Protein AF-A0A959IK98-F1 (afdb_monomer_lite)

Structure (mmCIF, N/CA/C/O backbone):
data_AF-A0A959IK98-F1
#
_entry.id   AF-A0A959IK98-F1
#
loop_
_atom_site.group_PDB
_atom_site.id
_atom_site.type_symbol
_atom_site.label_atom_id
_atom_site.label_alt_id
_atom_site.label_comp_id
_atom_site.label_asym_id
_atom_site.label_entity_id
_atom_site.label_seq_id
_atom_site.pdbx_PDB_ins_code
_atom_site.Cartn_x
_atom_site.Cartn_y
_atom_site.Cartn_z
_atom_site.occupancy
_atom_site.B_iso_or_equiv
_atom_site.auth_seq_id
_atom_site.auth_comp_id
_atom_site.auth_asym_id
_atom_site.auth_atom_id
_atom_site.pdbx_PDB_model_num
ATOM 1 N N . MET A 1 1 ? -18.072 -16.010 22.136 1.00 41.94 1 MET A N 1
ATOM 2 C CA . MET A 1 1 ? -17.711 -14.977 21.150 1.00 41.94 1 MET A CA 1
ATOM 3 C C . MET A 1 1 ? -16.817 -15.672 20.151 1.00 41.94 1 MET A C 1
ATOM 5 O O . MET A 1 1 ? -15.820 -16.240 20.583 1.00 41.94 1 MET A O 1
ATOM 9 N N . GLU A 1 2 ? -17.229 -15.774 18.890 1.00 47.19 2 GLU A N 1
ATOM 10 C CA . GLU A 1 2 ? -16.298 -16.189 17.835 1.00 47.19 2 GLU A CA 1
ATOM 11 C C . GLU A 1 2 ? -15.185 -15.139 17.784 1.00 47.19 2 GLU A C 1
ATOM 13 O O . GLU A 1 2 ? -15.474 -13.944 17.795 1.00 47.19 2 GLU A O 1
ATOM 18 N N . GLN A 1 3 ? -13.924 -15.569 17.823 1.00 53.06 3 GLN A N 1
ATOM 19 C CA . GLN A 1 3 ? -12.813 -14.666 17.538 1.00 53.06 3 GLN A CA 1
ATOM 20 C C . GLN A 1 3 ? -12.984 -14.198 16.097 1.00 53.06 3 GLN A C 1
ATOM 22 O O . GLN A 1 3 ? -12.894 -15.004 15.174 1.00 53.06 3 GLN A O 1
ATOM 27 N N . GLN A 1 4 ? -13.273 -12.914 15.906 1.00 64.12 4 GLN A N 1
ATOM 28 C CA . GLN A 1 4 ? -13.261 -12.334 14.574 1.00 64.12 4 GLN A CA 1
ATOM 29 C C . GLN A 1 4 ? -11.833 -12.374 14.041 1.00 64.12 4 GLN A C 1
ATOM 31 O O . GLN A 1 4 ? -10.895 -11.880 14.669 1.00 64.12 4 GLN A O 1
ATOM 36 N N . HIS A 1 5 ? -11.674 -13.007 12.887 1.00 86.50 5 HIS A N 1
ATOM 37 C CA . HIS A 1 5 ? -10.408 -13.068 12.184 1.00 86.50 5 HIS A CA 1
ATOM 38 C C . HIS A 1 5 ? -10.217 -11.735 11.461 1.00 86.50 5 HIS A C 1
ATOM 40 O O . HIS A 1 5 ? -10.819 -11.506 10.421 1.00 86.50 5 HIS A O 1
ATOM 46 N N . ILE A 1 6 ? -9.419 -10.843 12.044 1.00 94.75 6 ILE A N 1
ATOM 47 C CA . ILE A 1 6 ? -9.087 -9.543 11.453 1.00 94.75 6 ILE A CA 1
ATOM 48 C C . ILE A 1 6 ? -7.708 -9.664 10.816 1.00 94.75 6 ILE A C 1
ATOM 50 O O . ILE A 1 6 ? -6.770 -10.119 11.473 1.00 94.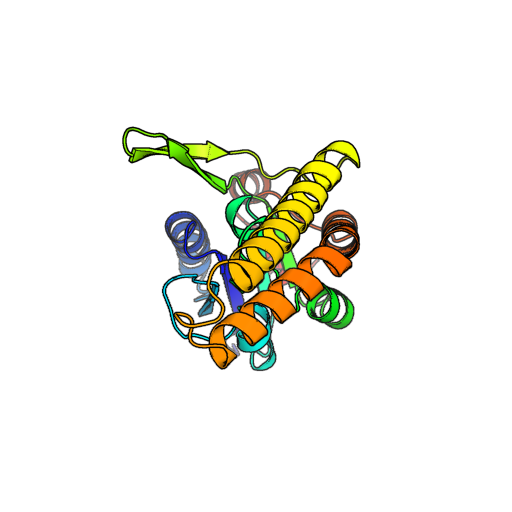75 6 ILE A O 1
ATOM 54 N N . ALA A 1 7 ? -7.561 -9.255 9.561 1.00 97.00 7 ALA A N 1
ATOM 55 C CA . ALA A 1 7 ? -6.257 -9.089 8.931 1.00 97.00 7 ALA A CA 1
ATOM 56 C C . ALA A 1 7 ? -5.797 -7.634 9.030 1.00 97.00 7 ALA A C 1
ATOM 58 O O . ALA A 1 7 ? -6.559 -6.720 8.726 1.00 97.00 7 ALA A O 1
ATOM 59 N N . LEU A 1 8 ? -4.530 -7.424 9.379 1.00 97.94 8 LEU A N 1
ATOM 60 C CA . LEU A 1 8 ? -3.834 -6.152 9.217 1.00 97.94 8 LEU A CA 1
ATOM 61 C C . LEU A 1 8 ? -2.801 -6.302 8.099 1.00 97.94 8 LEU A C 1
ATOM 63 O O . LEU A 1 8 ? -1.792 -6.991 8.254 1.00 97.94 8 LEU A O 1
ATOM 67 N N . ALA A 1 9 ? -3.090 -5.682 6.958 1.00 98.06 9 ALA A N 1
ATOM 68 C CA . ALA A 1 9 ? -2.342 -5.802 5.716 1.00 98.06 9 ALA A CA 1
ATOM 69 C C . ALA A 1 9 ? -1.544 -4.525 5.423 1.00 98.06 9 ALA A C 1
ATOM 71 O O . ALA A 1 9 ? -2.124 -3.443 5.380 1.00 98.06 9 ALA A O 1
ATOM 72 N N . TYR A 1 10 ? -0.228 -4.623 5.211 1.00 98.25 10 TYR A N 1
ATOM 73 C CA . TYR A 1 10 ? 0.641 -3.441 5.100 1.00 98.25 10 TYR A CA 1
ATOM 74 C C . TYR A 1 10 ? 1.923 -3.680 4.279 1.00 98.25 10 TYR A C 1
ATOM 76 O O . TYR A 1 10 ? 2.240 -4.792 3.853 1.00 98.25 10 TYR A O 1
ATOM 84 N N . CYS A 1 11 ? 2.691 -2.614 4.032 1.00 97.31 11 CYS A N 1
ATOM 85 C CA . CYS A 1 11 ? 4.058 -2.720 3.517 1.00 97.31 11 CYS A CA 1
ATOM 86 C C . CYS A 1 11 ? 5.037 -2.931 4.674 1.00 97.31 11 CYS A C 1
ATOM 88 O O . CYS A 1 11 ? 4.986 -2.163 5.629 1.00 97.31 11 CYS A O 1
ATOM 90 N N . ILE A 1 12 ? 5.964 -3.894 4.583 1.00 96.12 12 ILE A N 1
ATOM 91 C CA . ILE A 1 12 ? 6.893 -4.211 5.689 1.00 96.12 12 ILE A CA 1
ATOM 92 C C . ILE A 1 12 ? 7.708 -3.002 6.180 1.00 96.12 12 ILE A C 1
ATOM 94 O O . ILE A 1 12 ? 8.068 -2.939 7.353 1.00 96.12 12 ILE A O 1
ATOM 98 N N . ASP A 1 13 ? 7.951 -2.020 5.308 1.00 95.31 13 ASP A N 1
ATOM 99 C CA . ASP A 1 13 ? 8.644 -0.779 5.663 1.00 95.31 13 ASP A CA 1
ATOM 100 C C . ASP A 1 13 ? 7.893 0.019 6.748 1.00 95.31 13 ASP A C 1
ATOM 102 O O . ASP A 1 13 ? 8.509 0.763 7.500 1.00 95.31 13 ASP A O 1
ATOM 106 N N . ASN A 1 14 ? 6.576 -0.163 6.884 1.00 96.69 14 ASN A N 1
ATOM 107 C CA . ASN A 1 14 ? 5.734 0.508 7.878 1.00 96.69 14 ASN A 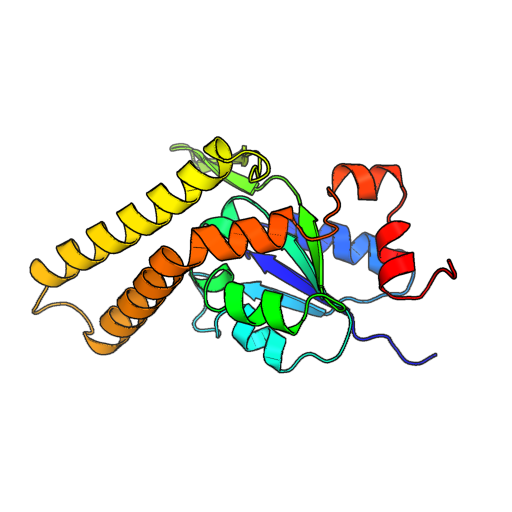CA 1
ATOM 108 C C . ASN A 1 14 ? 5.333 -0.416 9.041 1.00 96.69 14 ASN A C 1
ATOM 110 O O . ASN A 1 14 ? 4.277 -0.224 9.640 1.00 96.69 14 ASN A O 1
ATOM 114 N N . ILE A 1 15 ? 6.149 -1.424 9.376 1.00 96.56 15 ILE A N 1
ATOM 115 C CA . ILE A 1 15 ? 5.831 -2.378 10.452 1.00 96.56 15 ILE A CA 1
ATOM 116 C C . ILE A 1 15 ? 5.574 -1.712 11.805 1.00 96.56 15 ILE A C 1
ATOM 118 O O . ILE A 1 15 ? 4.638 -2.104 12.486 1.00 96.56 15 ILE A O 1
ATOM 122 N N . GLN A 1 16 ? 6.332 -0.672 12.156 1.00 96.12 16 GLN A N 1
ATOM 123 C CA . GLN A 1 16 ? 6.157 0.044 13.425 1.00 96.12 16 GLN A CA 1
ATOM 124 C C . GLN A 1 16 ? 4.748 0.638 13.544 1.00 96.12 16 GLN A C 1
ATOM 126 O O . GLN A 1 16 ? 4.126 0.561 14.596 1.00 96.12 16 GLN A O 1
ATOM 131 N N . LEU A 1 17 ? 4.223 1.164 12.436 1.00 96.31 17 LEU A N 1
ATOM 132 C CA . LEU A 1 17 ? 2.876 1.716 12.375 1.00 96.31 17 LEU A CA 1
ATOM 133 C C . LEU A 1 17 ? 1.806 0.625 12.488 1.00 96.31 17 LEU A C 1
ATOM 135 O O . LEU A 1 17 ? 0.816 0.774 13.197 1.00 96.31 17 LEU A O 1
ATOM 139 N N . ALA A 1 18 ? 2.025 -0.505 11.813 1.00 97.81 18 ALA A N 1
ATOM 140 C CA . ALA A 1 18 ? 1.139 -1.657 11.922 1.00 97.81 18 ALA A CA 1
ATOM 141 C C . ALA A 1 18 ? 1.124 -2.234 13.350 1.00 97.81 18 ALA A C 1
ATOM 143 O O . ALA A 1 18 ? 0.066 -2.600 13.851 1.00 97.81 18 ALA A O 1
ATOM 144 N N . GLU A 1 19 ? 2.272 -2.289 14.026 1.00 97.56 19 GLU A N 1
ATOM 145 C CA . GLU A 1 19 ? 2.376 -2.729 15.423 1.00 97.56 19 GLU A CA 1
ATOM 146 C C . GLU A 1 19 ? 1.641 -1.786 16.381 1.00 97.56 19 GLU A C 1
ATOM 148 O O . GLU A 1 19 ? 0.972 -2.266 17.293 1.00 97.56 19 GLU A O 1
ATOM 153 N N . GLN A 1 20 ? 1.693 -0.470 16.148 1.00 96.25 20 GLN A N 1
ATOM 154 C CA . GLN A 1 20 ? 0.918 0.507 16.920 1.00 96.25 20 GLN A CA 1
ATOM 155 C C . GLN A 1 20 ? -0.589 0.260 16.786 1.00 96.25 20 GLN A C 1
ATOM 157 O O . GLN A 1 20 ? -1.272 0.082 17.793 1.00 96.25 20 GLN A O 1
ATOM 162 N N . ILE A 1 21 ? -1.095 0.143 15.554 1.00 96.69 21 ILE A N 1
ATOM 163 C CA . ILE A 1 21 ? -2.510 -0.174 15.297 1.00 96.69 21 ILE A CA 1
ATOM 164 C C . ILE A 1 21 ? -2.892 -1.508 15.956 1.00 96.69 21 ILE A C 1
ATOM 166 O O . ILE A 1 21 ? -3.926 -1.617 16.614 1.00 96.69 21 ILE A O 1
ATOM 170 N N . ALA A 1 22 ? -2.055 -2.538 15.811 1.00 96.31 22 ALA A N 1
ATOM 171 C CA . ALA A 1 22 ? -2.309 -3.848 16.399 1.00 96.31 22 ALA A CA 1
ATOM 172 C C . ALA A 1 22 ? -2.337 -3.812 17.934 1.00 96.31 22 ALA A C 1
ATOM 174 O O . ALA A 1 22 ? -3.142 -4.521 18.544 1.00 96.31 22 ALA A O 1
ATOM 175 N N . GLN A 1 23 ? -1.491 -2.993 18.562 1.00 95.31 23 GLN A N 1
ATOM 176 C CA . GLN A 1 23 ? -1.464 -2.809 20.009 1.00 95.31 23 GLN A CA 1
ATOM 177 C C . GLN A 1 23 ? -2.751 -2.146 20.517 1.00 95.31 23 GLN A C 1
ATOM 179 O O . GLN A 1 23 ? -3.322 -2.623 21.501 1.00 95.31 23 GLN A O 1
ATOM 184 N N . GLU A 1 24 ? -3.237 -1.111 19.829 1.00 93.75 24 GLU A N 1
ATOM 185 C CA . GLU A 1 24 ? -4.506 -0.448 20.158 1.00 93.75 24 GLU A CA 1
ATOM 186 C C . GLU A 1 24 ? -5.682 -1.429 20.063 1.00 93.75 24 GLU A C 1
ATOM 188 O O . GLU A 1 24 ? -6.445 -1.588 21.018 1.00 93.75 24 GLU A O 1
ATOM 193 N N . LEU A 1 25 ? -5.765 -2.199 18.975 1.00 92.56 25 LEU A N 1
ATOM 194 C CA . LEU A 1 25 ? -6.796 -3.229 18.802 1.00 92.56 25 LEU A CA 1
ATOM 195 C C . LEU A 1 25 ? -6.695 -4.346 19.852 1.00 92.56 25 LEU A C 1
ATOM 197 O O . LEU A 1 25 ? -7.712 -4.799 20.385 1.00 92.56 25 LEU A O 1
ATOM 201 N N . SER A 1 26 ? -5.473 -4.747 20.211 1.00 91.88 26 SER A N 1
ATOM 202 C CA . SER A 1 26 ? -5.229 -5.768 21.238 1.00 91.88 26 SER A CA 1
ATOM 203 C C . SER A 1 26 ? -5.690 -5.316 22.618 1.00 91.88 26 SER A C 1
ATOM 205 O O . SER A 1 26 ? -6.190 -6.136 23.389 1.00 91.88 26 SER A O 1
ATOM 207 N N . SER A 1 27 ? -5.581 -4.020 22.925 1.00 89.44 27 SER A N 1
ATOM 208 C CA . SER A 1 27 ? -6.079 -3.450 24.182 1.00 89.44 27 SER A CA 1
ATOM 209 C C . SER A 1 27 ? -7.606 -3.561 24.319 1.00 89.44 27 SER A C 1
ATOM 211 O O . SER A 1 27 ? -8.113 -3.729 25.428 1.00 89.44 27 SER A O 1
ATOM 213 N N . ALA A 1 28 ? -8.320 -3.568 23.189 1.00 87.56 28 ALA A N 1
ATOM 214 C CA . ALA A 1 28 ? -9.763 -3.780 23.101 1.00 87.56 28 ALA A CA 1
ATOM 215 C C . ALA A 1 28 ? -10.164 -5.266 22.987 1.00 87.56 28 ALA A C 1
ATOM 217 O O . ALA A 1 28 ? -11.348 -5.585 22.952 1.00 87.56 28 ALA A O 1
ATOM 218 N N . GLY A 1 29 ? -9.198 -6.193 22.978 1.00 90.19 29 GLY A N 1
ATOM 219 C CA . GLY A 1 29 ? -9.450 -7.636 22.912 1.00 90.19 29 GLY A CA 1
ATOM 220 C C . GLY A 1 29 ? -9.393 -8.247 21.508 1.00 90.19 29 GLY A C 1
ATOM 221 O O . GLY A 1 29 ? -9.712 -9.429 21.359 1.00 90.19 29 GLY A O 1
ATOM 222 N N . HIS A 1 30 ? -8.944 -7.496 20.498 1.00 90.88 30 HIS A N 1
ATOM 223 C CA . HIS A 1 30 ? -8.766 -7.981 19.128 1.00 90.88 30 HIS A CA 1
ATOM 224 C C . HIS A 1 30 ? -7.293 -8.206 18.799 1.00 90.88 30 HIS A C 1
ATOM 226 O O . HIS A 1 30 ? -6.491 -7.285 18.863 1.00 90.88 30 HIS A O 1
ATOM 232 N N . ALA A 1 31 ? -6.932 -9.413 18.370 1.00 91.44 31 ALA A N 1
ATOM 233 C CA . ALA A 1 31 ? -5.572 -9.727 17.938 1.00 91.44 31 ALA A CA 1
ATOM 234 C C . ALA A 1 31 ? -5.529 -9.857 16.404 1.00 91.44 31 ALA A C 1
ATOM 236 O O . ALA A 1 31 ? -5.789 -10.951 15.892 1.00 91.44 31 ALA A O 1
ATOM 237 N N . PRO A 1 32 ? -5.257 -8.771 15.653 1.00 94.75 32 PRO A N 1
ATOM 238 C CA . PRO A 1 32 ? -5.205 -8.842 14.200 1.00 94.75 32 PRO A CA 1
ATOM 239 C C . PRO A 1 32 ? -4.043 -9.725 13.731 1.00 94.75 32 PRO A C 1
ATOM 241 O O . PRO A 1 32 ? -2.934 -9.683 14.264 1.00 94.75 32 PRO A O 1
ATOM 244 N N . GLN A 1 33 ? -4.286 -10.521 12.695 1.00 95.62 33 GLN A N 1
ATOM 245 C CA . GLN A 1 33 ? -3.254 -11.289 12.016 1.00 95.62 33 GLN A CA 1
ATOM 246 C C . GLN A 1 33 ? -2.523 -10.396 11.010 1.00 95.62 33 GLN A C 1
ATOM 248 O O . GLN A 1 33 ? -3.146 -9.772 10.153 1.00 95.62 33 GLN A O 1
ATOM 253 N N . HIS A 1 34 ? -1.194 -10.370 11.079 1.00 95.81 34 HIS A N 1
ATOM 254 C CA . HIS A 1 34 ? -0.371 -9.551 10.194 1.00 95.81 34 HIS A CA 1
ATOM 255 C C . HIS A 1 34 ? -0.157 -10.220 8.832 1.00 95.81 34 HIS A C 1
ATOM 257 O O . HIS A 1 34 ? 0.212 -11.393 8.756 1.00 95.81 34 HIS A O 1
ATOM 263 N N . TYR A 1 35 ? -0.323 -9.434 7.771 1.00 96.31 35 TYR A N 1
ATOM 264 C CA . TYR A 1 35 ? 0.017 -9.776 6.393 1.00 96.31 35 TYR A CA 1
ATOM 265 C C . TYR A 1 35 ? 0.835 -8.630 5.802 1.00 96.31 35 TYR A C 1
ATOM 267 O O . TYR A 1 35 ? 0.448 -7.467 5.917 1.00 96.31 35 TYR A O 1
ATOM 275 N N . TYR A 1 36 ? 1.965 -8.916 5.157 1.00 96.12 36 TYR A N 1
ATOM 276 C CA . TYR A 1 36 ? 2.797 -7.845 4.610 1.00 96.12 36 TYR A CA 1
ATOM 277 C C . TYR A 1 36 ? 3.465 -8.199 3.288 1.00 96.12 36 TYR A C 1
ATOM 279 O O . TYR A 1 36 ? 3.887 -9.330 3.047 1.00 96.12 36 TYR A O 1
ATOM 287 N N . GLY A 1 37 ? 3.601 -7.188 2.430 1.00 94.31 37 GLY A N 1
ATOM 288 C CA . GLY A 1 37 ? 4.459 -7.259 1.253 1.00 94.31 37 GLY A CA 1
ATOM 289 C C . GLY A 1 37 ? 5.896 -6.889 1.620 1.00 94.31 37 GLY A C 1
ATOM 290 O O . GLY A 1 37 ? 6.138 -5.812 2.169 1.00 94.31 37 GLY A O 1
ATOM 291 N N . SER A 1 38 ? 6.862 -7.754 1.299 1.00 89.94 38 SER A N 1
ATOM 292 C CA . SER A 1 38 ? 8.289 -7.518 1.558 1.00 89.94 38 SER A CA 1
ATOM 293 C C . SER A 1 38 ? 9.129 -7.770 0.317 1.00 89.94 38 SER A C 1
ATOM 295 O O . SER A 1 38 ? 9.144 -8.874 -0.214 1.00 89.94 38 SER A O 1
ATOM 297 N N . LYS A 1 39 ? 9.907 -6.769 -0.113 1.00 76.50 39 LYS A N 1
ATOM 298 C CA . LYS A 1 39 ? 10.878 -6.936 -1.213 1.00 76.50 39 LYS A CA 1
ATOM 299 C C . LYS A 1 39 ? 12.000 -7.927 -0.877 1.00 76.50 39 LYS A C 1
ATOM 301 O O . LYS A 1 39 ? 12.676 -8.395 -1.784 1.00 76.50 39 LYS A O 1
ATOM 306 N N . LYS A 1 40 ? 12.231 -8.191 0.414 1.00 71.56 40 LYS A N 1
ATOM 307 C CA . LYS A 1 40 ? 13.344 -9.010 0.919 1.00 71.56 40 LYS A CA 1
ATOM 308 C C . LYS A 1 40 ? 12.943 -10.455 1.215 1.00 71.56 40 LYS A C 1
ATOM 310 O O . LYS A 1 40 ? 13.824 -11.262 1.494 1.00 71.56 40 LYS A O 1
ATOM 315 N N . SER A 1 41 ? 11.648 -10.765 1.198 1.00 65.56 41 SER A N 1
ATOM 316 C CA . SER A 1 41 ? 11.152 -12.112 1.467 1.00 65.56 41 SER A CA 1
ATOM 317 C C . SER A 1 41 ? 10.760 -12.802 0.159 1.00 65.56 41 SER A C 1
ATOM 319 O O . SER A 1 41 ? 10.188 -12.138 -0.706 1.00 65.56 41 SER A O 1
ATOM 321 N N . PRO A 1 42 ? 11.014 -14.114 0.002 1.00 59.16 42 PRO A N 1
ATOM 322 C CA . PRO A 1 42 ? 10.465 -14.907 -1.099 1.00 59.16 42 PRO A CA 1
ATOM 323 C C . PRO A 1 42 ? 8.955 -15.170 -0.950 1.00 59.16 42 PRO A C 1
ATOM 325 O O . PRO A 1 42 ? 8.391 -15.948 -1.717 1.00 59.16 42 PRO A O 1
ATOM 328 N N . ASP A 1 43 ? 8.307 -14.572 0.053 1.00 72.56 43 ASP A N 1
ATOM 329 C CA . ASP A 1 43 ? 6.875 -14.709 0.275 1.00 72.56 43 ASP A CA 1
ATOM 330 C C . ASP A 1 43 ? 6.059 -14.215 -0.922 1.00 72.56 43 ASP A C 1
ATOM 332 O O . ASP A 1 43 ? 6.465 -13.355 -1.708 1.00 72.56 43 ASP A O 1
ATOM 336 N N . LYS A 1 44 ? 4.854 -14.771 -1.023 1.00 87.50 44 LYS A N 1
ATOM 337 C CA . LYS A 1 44 ? 3.859 -14.375 -2.016 1.00 87.50 44 LYS A CA 1
ATOM 338 C C . LYS A 1 44 ? 3.526 -12.882 -1.887 1.00 87.50 44 LYS A C 1
ATOM 340 O O . LYS A 1 44 ? 3.546 -12.359 -0.770 1.00 87.50 44 LYS A O 1
ATOM 345 N N . PRO A 1 45 ? 3.132 -12.202 -2.976 1.00 93.19 45 PRO A N 1
ATOM 346 C CA . PRO A 1 45 ? 2.601 -10.846 -2.898 1.00 93.19 45 PRO A CA 1
ATOM 347 C C . PRO A 1 45 ? 1.450 -10.730 -1.893 1.00 93.19 45 PRO A C 1
ATOM 349 O O . PRO A 1 45 ? 0.672 -11.669 -1.715 1.00 93.19 45 PRO A O 1
ATOM 352 N N . LEU A 1 46 ? 1.312 -9.561 -1.265 1.00 96.25 46 LEU A N 1
ATOM 353 C CA . LEU A 1 46 ? 0.382 -9.308 -0.161 1.00 96.25 46 LEU A CA 1
ATOM 354 C C . LEU A 1 46 ? -1.045 -9.777 -0.469 1.00 96.25 46 LEU A C 1
ATOM 356 O O . LEU A 1 46 ? -1.632 -10.544 0.290 1.00 96.25 46 LEU A O 1
ATOM 360 N N . PHE A 1 47 ? -1.591 -9.364 -1.612 1.00 95.69 47 PHE A N 1
ATOM 361 C CA . PHE A 1 47 ? -2.957 -9.721 -1.987 1.00 95.69 47 PHE A CA 1
ATOM 362 C C . PHE A 1 47 ? -3.128 -11.202 -2.333 1.00 95.69 47 PHE A C 1
ATOM 364 O O . PHE A 1 47 ? -4.238 -11.712 -2.239 1.00 95.69 47 PHE A O 1
ATOM 371 N N . GLU A 1 48 ? -2.061 -11.923 -2.685 1.00 94.19 48 GLU A N 1
ATOM 372 C CA . GLU A 1 48 ? -2.122 -13.381 -2.817 1.00 94.19 48 GLU A CA 1
ATOM 373 C C . GLU A 1 48 ? -2.196 -14.057 -1.441 1.00 94.19 48 GLU A C 1
ATOM 375 O O . GLU A 1 48 ? -2.952 -15.016 -1.280 1.00 94.19 48 GLU A O 1
ATOM 380 N N . GLN A 1 49 ? -1.479 -13.537 -0.438 1.00 94.00 49 GLN A N 1
ATOM 381 C CA . GLN A 1 49 ? -1.579 -14.027 0.942 1.00 94.00 49 GLN A CA 1
ATOM 382 C C . GLN A 1 49 ? -3.016 -13.863 1.477 1.00 94.00 49 GLN A C 1
ATOM 384 O O . GLN A 1 49 ? -3.591 -14.799 2.043 1.00 94.00 49 GLN A O 1
ATOM 389 N N . LEU A 1 50 ? -3.628 -12.702 1.214 1.00 94.88 50 LEU A N 1
ATOM 390 C CA . LEU A 1 50 ? -4.973 -12.353 1.681 1.00 94.88 50 LEU A CA 1
ATOM 391 C C . LEU A 1 50 ? -6.101 -13.183 1.050 1.00 94.88 50 LEU A C 1
ATOM 393 O O . LEU A 1 50 ? -7.161 -13.286 1.654 1.00 94.88 50 LEU A O 1
ATOM 397 N N . ARG A 1 51 ? -5.898 -13.838 -0.106 1.00 91.31 51 ARG A N 1
ATOM 398 C CA . ARG A 1 51 ? -6.936 -14.692 -0.735 1.00 91.31 51 ARG A CA 1
ATOM 399 C C . ARG A 1 51 ? -7.403 -15.846 0.154 1.00 91.31 51 ARG A C 1
ATOM 401 O O . ARG A 1 51 ? -8.479 -16.388 -0.067 1.00 91.31 51 ARG A O 1
ATOM 408 N N . SER A 1 52 ? -6.569 -16.259 1.106 1.00 87.56 52 SER A N 1
ATOM 409 C CA . SER A 1 52 ? -6.884 -17.331 2.055 1.00 87.56 52 SER A CA 1
ATOM 410 C C . SER A 1 52 ? -7.521 -16.837 3.355 1.00 87.56 52 SER A C 1
ATOM 412 O O . SER A 1 52 ? -7.977 -17.653 4.155 1.00 87.56 52 SER A O 1
ATOM 414 N N . HIS A 1 53 ? -7.552 -15.521 3.570 1.00 91.38 53 HIS A N 1
ATOM 415 C CA . HIS A 1 53 ? -8.118 -14.925 4.765 1.00 91.38 53 HIS A CA 1
ATOM 416 C C . HIS A 1 53 ? -9.640 -14.813 4.644 1.00 91.38 53 HIS A C 1
ATOM 418 O O . HIS A 1 53 ? -10.171 -14.358 3.633 1.00 91.38 53 HIS A O 1
ATOM 424 N N . SER A 1 54 ? -10.340 -15.210 5.702 1.00 87.56 54 SER A N 1
ATOM 425 C CA . SER A 1 54 ? -11.780 -15.023 5.851 1.00 87.56 54 SER A CA 1
ATOM 426 C C . SER A 1 54 ? -12.028 -14.048 6.995 1.00 87.56 54 SER A C 1
ATOM 428 O O . SER A 1 54 ? -11.762 -14.402 8.142 1.00 87.56 54 SER A O 1
ATOM 430 N N . GLY A 1 55 ? -12.536 -12.854 6.696 1.00 92.50 55 GLY A N 1
ATOM 431 C CA . GLY A 1 55 ? -12.840 -11.841 7.706 1.00 92.50 55 GLY A CA 1
ATOM 432 C C . GLY A 1 55 ? -12.568 -10.421 7.225 1.00 92.50 55 GLY A C 1
ATOM 433 O O . GLY A 1 55 ? -12.323 -10.196 6.038 1.00 92.50 55 GLY A O 1
ATOM 434 N N . GLN A 1 56 ? -12.660 -9.466 8.149 1.00 95.69 56 GLN A N 1
ATOM 435 C CA . GLN A 1 56 ? -12.399 -8.057 7.881 1.00 95.69 56 GLN A CA 1
ATOM 436 C C . GLN A 1 56 ? -10.905 -7.781 7.703 1.00 95.69 56 GLN A C 1
ATOM 438 O O . GLN A 1 56 ? -10.059 -8.280 8.444 1.00 95.69 56 GLN A O 1
ATOM 443 N N . ILE A 1 57 ? -10.588 -6.921 6.743 1.00 97.31 57 ILE A N 1
ATOM 444 C CA . ILE A 1 57 ? -9.226 -6.571 6.362 1.00 97.31 57 ILE A CA 1
ATOM 445 C C . ILE A 1 57 ? -9.025 -5.078 6.585 1.00 97.31 57 ILE A C 1
ATOM 447 O O . ILE A 1 57 ? -9.654 -4.240 5.941 1.00 97.31 57 ILE A O 1
ATOM 451 N N . LEU A 1 58 ? -8.098 -4.755 7.475 1.00 98.06 58 LEU A N 1
ATOM 452 C CA . LEU A 1 58 ? -7.549 -3.421 7.656 1.00 98.06 58 LEU A CA 1
ATOM 453 C C . LEU A 1 58 ? -6.364 -3.282 6.703 1.00 98.06 58 LEU A C 1
ATOM 455 O O . LEU A 1 58 ? -5.345 -3.955 6.870 1.00 98.06 58 LEU A O 1
ATOM 459 N N . LEU A 1 59 ? -6.503 -2.449 5.675 1.00 98.44 59 LEU A N 1
ATOM 460 C CA . LEU A 1 59 ? -5.476 -2.269 4.654 1.00 98.44 59 LEU A CA 1
ATOM 461 C C . LEU A 1 59 ? -4.746 -0.943 4.878 1.00 98.44 59 LEU A C 1
ATOM 463 O O . LEU A 1 59 ? -5.262 0.116 4.534 1.00 98.44 59 LEU A O 1
ATOM 467 N N . LEU A 1 60 ? -3.539 -1.000 5.437 1.00 98.62 60 LEU A N 1
ATOM 468 C CA . LEU A 1 60 ? -2.714 0.174 5.710 1.00 98.62 60 LEU A CA 1
ATOM 469 C C . LEU A 1 60 ? -2.041 0.671 4.421 1.00 98.62 60 LEU A C 1
ATOM 471 O O . LEU A 1 60 ? -1.102 0.059 3.902 1.00 98.62 60 LEU A O 1
ATOM 475 N N . ILE A 1 61 ? -2.528 1.802 3.915 1.00 98.50 61 ILE A N 1
ATOM 476 C CA . ILE A 1 61 ? -2.071 2.461 2.695 1.00 98.50 61 ILE A CA 1
ATOM 477 C C . ILE A 1 61 ? -1.092 3.583 3.046 1.00 98.50 61 ILE A C 1
ATOM 479 O O . ILE A 1 61 ? -1.463 4.609 3.613 1.00 98.50 61 ILE A O 1
ATOM 483 N N . THR A 1 62 ? 0.161 3.400 2.636 1.00 98.62 62 THR A N 1
ATOM 484 C CA . THR A 1 62 ? 1.255 4.371 2.777 1.00 98.62 62 THR A CA 1
ATOM 485 C C . THR A 1 62 ? 1.952 4.628 1.433 1.00 98.62 62 THR A C 1
ATOM 487 O O . THR A 1 62 ? 1.776 3.867 0.477 1.00 98.62 62 THR A O 1
ATOM 490 N N . ASP A 1 63 ? 2.817 5.646 1.339 1.00 98.12 63 ASP A N 1
ATOM 491 C CA . ASP A 1 63 ? 3.656 5.866 0.148 1.00 98.12 63 ASP A CA 1
ATOM 492 C C . ASP A 1 63 ? 4.518 4.629 -0.172 1.00 98.12 63 ASP A C 1
ATOM 494 O O . ASP A 1 63 ? 4.656 4.260 -1.340 1.00 98.12 63 ASP A O 1
ATOM 498 N N . ASN A 1 64 ? 5.041 3.934 0.849 1.00 97.69 64 ASN A N 1
ATOM 499 C CA . ASN A 1 64 ? 5.796 2.689 0.663 1.00 97.69 64 ASN A CA 1
ATOM 500 C C . ASN A 1 64 ? 4.921 1.587 0.066 1.00 97.69 64 ASN A C 1
ATOM 502 O O . ASN A 1 64 ? 5.374 0.878 -0.833 1.00 97.69 64 ASN A O 1
ATOM 506 N N . PHE A 1 65 ? 3.674 1.448 0.535 1.00 98.19 65 PHE A N 1
ATOM 507 C CA . PHE A 1 65 ? 2.714 0.498 -0.026 1.00 98.19 65 PHE A CA 1
ATOM 508 C C . PHE A 1 65 ? 2.520 0.758 -1.519 1.00 98.19 65 PHE A C 1
ATOM 510 O O . PHE A 1 65 ? 2.733 -0.137 -2.338 1.00 98.19 65 PHE A O 1
ATOM 517 N N . LEU A 1 66 ? 2.196 2.002 -1.883 1.00 98.06 66 LEU A N 1
ATOM 518 C CA . LEU A 1 66 ? 1.884 2.393 -3.261 1.00 98.06 66 LEU A CA 1
ATOM 519 C C . LEU A 1 66 ? 3.087 2.290 -4.217 1.00 98.06 66 LEU A C 1
ATOM 521 O O . LEU A 1 66 ? 2.914 2.301 -5.439 1.00 98.06 66 LEU A O 1
ATOM 525 N N . ARG A 1 67 ? 4.305 2.148 -3.678 1.00 97.31 67 ARG A N 1
ATOM 526 C CA . ARG A 1 67 ? 5.570 1.967 -4.416 1.00 97.31 67 ARG A CA 1
ATOM 527 C C . ARG A 1 67 ? 6.178 0.570 -4.278 1.00 97.31 67 ARG A C 1
ATOM 529 O O . ARG A 1 67 ? 7.262 0.305 -4.801 1.00 97.31 67 ARG A O 1
ATOM 536 N N . SER A 1 68 ? 5.511 -0.347 -3.586 1.00 96.38 68 SER A N 1
ATOM 537 C CA . SER A 1 68 ? 5.993 -1.713 -3.404 1.00 96.38 68 SER A CA 1
ATOM 538 C C . SER A 1 68 ? 5.308 -2.656 -4.380 1.00 96.38 68 SER A C 1
ATOM 540 O O . SER A 1 68 ? 4.085 -2.776 -4.392 1.00 96.38 68 SER A O 1
ATOM 542 N N . SER A 1 69 ? 6.092 -3.391 -5.173 1.00 95.62 69 SER A N 1
ATOM 543 C CA . SER A 1 69 ? 5.531 -4.362 -6.120 1.00 95.62 69 SER A CA 1
ATOM 544 C C . SER A 1 69 ? 4.848 -5.510 -5.389 1.00 95.62 69 SER A C 1
ATOM 546 O O . SER A 1 69 ? 3.857 -6.039 -5.874 1.00 95.62 69 SER A O 1
ATOM 548 N N . GLN A 1 70 ? 5.342 -5.843 -4.196 1.00 95.81 70 GLN A N 1
ATOM 549 C CA . GLN A 1 70 ? 4.778 -6.878 -3.337 1.00 95.81 70 GLN A CA 1
ATOM 550 C C . GLN A 1 70 ? 3.450 -6.461 -2.703 1.00 95.81 70 GLN A C 1
ATOM 552 O O . GLN A 1 70 ? 2.662 -7.324 -2.335 1.00 95.81 70 GLN A O 1
ATOM 557 N N . CYS A 1 71 ? 3.191 -5.158 -2.592 1.00 97.12 71 CYS A N 1
ATOM 558 C CA . CYS A 1 71 ? 1.939 -4.628 -2.058 1.00 97.12 71 CYS A CA 1
ATOM 559 C C . CYS A 1 71 ? 0.942 -4.314 -3.178 1.00 97.12 71 CYS A C 1
ATOM 561 O O . CYS A 1 71 ? -0.238 -4.568 -3.020 1.00 97.12 71 CYS A O 1
ATOM 563 N N . MET A 1 72 ? 1.402 -3.798 -4.321 1.00 97.56 72 MET A N 1
ATOM 564 C CA . MET A 1 72 ? 0.538 -3.375 -5.431 1.00 97.56 72 MET A CA 1
ATOM 565 C C . MET A 1 72 ? 0.077 -4.525 -6.336 1.00 97.56 72 MET A C 1
ATOM 567 O O . MET A 1 72 ? -0.967 -4.416 -6.982 1.00 97.56 72 MET A O 1
ATOM 571 N N . ALA A 1 73 ? 0.840 -5.620 -6.425 1.00 96.19 73 ALA A N 1
ATOM 572 C CA . ALA A 1 73 ? 0.507 -6.741 -7.301 1.00 96.19 73 ALA A CA 1
ATOM 573 C C . ALA A 1 73 ? -0.850 -7.364 -6.935 1.00 96.19 73 ALA A C 1
ATOM 575 O O . ALA A 1 73 ? -1.064 -7.790 -5.803 1.00 96.19 73 ALA A O 1
ATOM 576 N N . GLY A 1 74 ? -1.765 -7.425 -7.907 1.00 95.94 74 GLY A N 1
ATOM 577 C CA . GLY A 1 74 ? -3.108 -7.989 -7.728 1.00 95.94 74 GLY A CA 1
ATOM 578 C C . GLY A 1 74 ? -4.083 -7.110 -6.935 1.00 95.94 74 GLY A C 1
ATOM 579 O O . GLY A 1 74 ? -5.235 -7.501 -6.761 1.00 95.94 74 GLY A O 1
ATOM 580 N N . GLY A 1 75 ? -3.669 -5.918 -6.487 1.00 96.12 75 GLY A N 1
ATOM 581 C CA . GLY A 1 75 ? -4.498 -5.067 -5.630 1.00 96.12 75 GLY A CA 1
ATOM 582 C C . GLY A 1 75 ? -5.763 -4.549 -6.296 1.00 96.12 75 GLY A C 1
ATOM 583 O O . GLY A 1 75 ? -6.799 -4.446 -5.645 1.00 96.12 75 GLY A O 1
ATOM 584 N N . ARG A 1 76 ? -5.718 -4.268 -7.605 1.00 96.38 76 ARG A N 1
ATOM 585 C CA . ARG A 1 76 ? -6.896 -3.819 -8.361 1.00 96.38 76 ARG A CA 1
ATOM 586 C C . ARG A 1 76 ? -8.007 -4.869 -8.345 1.00 96.38 76 ARG A C 1
ATOM 588 O O . ARG A 1 76 ? -9.128 -4.533 -7.990 1.00 96.38 76 ARG A O 1
ATOM 595 N N . GLU A 1 77 ? -7.696 -6.103 -8.743 1.00 96.38 77 GLU A N 1
ATOM 596 C CA . GLU A 1 77 ? -8.653 -7.221 -8.752 1.00 96.38 77 GLU A CA 1
ATOM 597 C C . GLU A 1 77 ? -9.179 -7.478 -7.335 1.00 96.38 77 GLU A C 1
ATOM 599 O O . GLU A 1 77 ? -10.385 -7.469 -7.110 1.00 96.38 77 GLU A O 1
ATOM 604 N N . PHE A 1 78 ? -8.275 -7.572 -6.355 1.00 96.25 78 PHE A N 1
ATOM 605 C CA . PHE A 1 78 ? -8.652 -7.825 -4.969 1.00 96.25 78 PHE A CA 1
ATOM 606 C C . PHE A 1 78 ? -9.618 -6.768 -4.416 1.00 96.25 78 PHE A C 1
ATOM 608 O O . PHE A 1 78 ? -10.656 -7.117 -3.859 1.00 96.25 78 PHE A O 1
ATOM 615 N N . MET A 1 79 ? -9.314 -5.480 -4.604 1.00 95.12 79 MET A N 1
ATOM 616 C CA . MET A 1 79 ? -10.181 -4.391 -4.146 1.00 95.12 79 MET A CA 1
ATOM 617 C C . MET A 1 79 ? -11.506 -4.331 -4.897 1.00 95.12 79 MET A C 1
ATOM 619 O O . MET A 1 79 ? -12.478 -3.836 -4.343 1.00 95.12 79 MET A O 1
ATOM 623 N N . GLN A 1 80 ? -11.579 -4.781 -6.151 1.00 94.12 80 GLN A N 1
ATOM 624 C CA . GLN A 1 80 ? -12.856 -4.839 -6.866 1.00 94.12 80 GLN A CA 1
ATOM 625 C C . GLN A 1 80 ? -13.794 -5.876 -6.249 1.00 94.12 80 GLN A C 1
ATOM 627 O O . GLN A 1 80 ? -14.974 -5.572 -6.081 1.00 94.12 80 GLN A O 1
ATOM 632 N N . ASP A 1 81 ? -13.255 -7.032 -5.869 1.00 94.62 81 ASP A N 1
ATOM 633 C CA . ASP A 1 81 ? -14.040 -8.173 -5.399 1.00 94.62 81 ASP A CA 1
ATOM 634 C C . ASP A 1 81 ? -14.353 -8.124 -3.894 1.00 94.62 81 ASP A C 1
ATOM 636 O O . ASP A 1 81 ? -15.312 -8.748 -3.448 1.00 94.62 81 ASP A O 1
ATOM 640 N N . ASN A 1 82 ? -13.566 -7.382 -3.105 1.00 94.19 82 ASN A N 1
ATOM 641 C CA . ASN A 1 82 ? -13.595 -7.446 -1.637 1.00 94.19 82 ASN A CA 1
ATOM 642 C C . ASN A 1 82 ? -13.908 -6.100 -0.960 1.00 94.19 82 ASN A C 1
ATOM 644 O O . ASN A 1 82 ? -13.527 -5.893 0.190 1.00 94.19 82 ASN A O 1
ATOM 648 N N . ARG A 1 83 ? -14.590 -5.168 -1.644 1.00 90.44 83 ARG A N 1
ATOM 649 C CA . ARG A 1 83 ? -14.850 -3.813 -1.105 1.00 90.44 83 ARG A CA 1
ATOM 650 C C . ARG A 1 83 ? -15.527 -3.810 0.262 1.00 90.44 83 ARG A C 1
ATOM 652 O O . ARG A 1 83 ? -15.161 -3.002 1.101 1.00 90.44 83 ARG A O 1
ATOM 659 N N . ASP A 1 84 ? -16.474 -4.717 0.483 1.00 91.88 84 ASP A N 1
ATOM 660 C CA . ASP A 1 84 ? -17.287 -4.734 1.706 1.00 91.88 84 ASP A CA 1
ATOM 661 C C . ASP A 1 84 ? -16.527 -5.268 2.931 1.00 91.88 84 ASP A C 1
ATOM 663 O O . ASP A 1 84 ? -16.959 -5.068 4.063 1.00 91.88 84 ASP A O 1
ATOM 667 N N . ILE A 1 85 ? -15.399 -5.954 2.715 1.00 94.12 85 ILE A N 1
ATOM 668 C CA . ILE A 1 85 ? -14.578 -6.544 3.781 1.00 94.12 85 ILE A CA 1
ATOM 669 C C . ILE A 1 85 ? -13.207 -5.881 3.904 1.00 94.12 85 ILE A C 1
ATOM 671 O O . ILE A 1 85 ? -12.403 -6.320 4.722 1.00 94.12 85 ILE A O 1
ATOM 675 N N . VAL A 1 86 ? -12.924 -4.833 3.124 1.00 96.62 86 VAL A N 1
ATOM 676 C CA . VAL A 1 86 ? -11.664 -4.086 3.190 1.00 96.62 86 VAL A CA 1
ATOM 677 C C . VAL A 1 86 ? -11.932 -2.652 3.614 1.00 96.62 86 VAL A C 1
ATOM 679 O O . VAL A 1 86 ? -12.607 -1.909 2.909 1.00 96.62 86 VAL A O 1
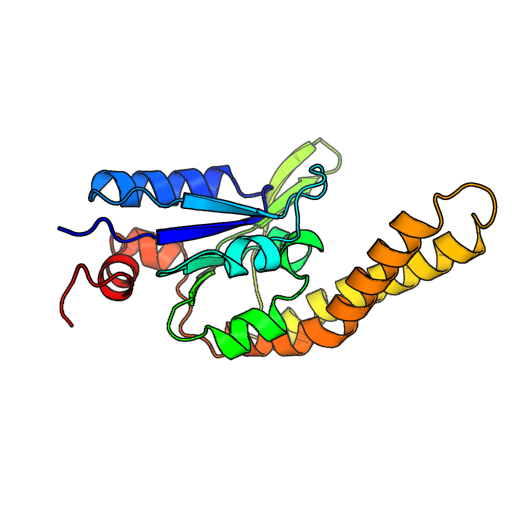ATOM 682 N N . MET A 1 87 ? -11.306 -2.237 4.710 1.00 97.25 87 MET A N 1
ATOM 683 C CA . MET A 1 87 ? -11.250 -0.842 5.127 1.00 97.25 87 MET A CA 1
ATOM 684 C C . MET A 1 87 ? -9.830 -0.307 4.913 1.00 97.25 87 MET A C 1
ATOM 686 O O . MET A 1 87 ? -8.896 -0.747 5.596 1.00 97.25 87 MET A O 1
ATOM 690 N N . PRO A 1 88 ? -9.633 0.629 3.971 1.00 98.06 88 PRO A N 1
ATOM 691 C CA . PRO A 1 88 ? -8.353 1.296 3.813 1.00 98.06 88 PRO A CA 1
ATOM 692 C C . PRO A 1 88 ? -8.100 2.277 4.963 1.00 98.06 88 PRO A C 1
ATOM 694 O O . PRO A 1 88 ? -8.945 3.117 5.272 1.00 98.06 88 PRO A O 1
ATOM 697 N N . ILE A 1 89 ? -6.910 2.194 5.552 1.00 98.44 89 ILE A N 1
ATOM 698 C CA . ILE A 1 89 ? -6.399 3.129 6.556 1.00 98.44 89 ILE A CA 1
ATOM 699 C C . ILE A 1 89 ? -5.217 3.860 5.927 1.00 98.44 89 ILE A C 1
ATOM 701 O O . ILE A 1 89 ? -4.213 3.235 5.590 1.00 98.44 89 ILE A O 1
ATOM 705 N N . VAL A 1 90 ? -5.329 5.167 5.726 1.00 98.31 90 VAL A N 1
ATOM 706 C CA . VAL A 1 90 ? -4.290 5.982 5.089 1.00 98.31 90 VAL A CA 1
ATOM 707 C C . VAL A 1 90 ? -3.380 6.575 6.151 1.00 98.31 90 VAL A C 1
ATOM 709 O O . VAL A 1 90 ? -3.845 7.201 7.099 1.00 98.31 90 VAL A O 1
ATOM 712 N N . ALA A 1 91 ? -2.075 6.421 5.974 1.00 98.38 91 ALA A N 1
ATOM 713 C CA . ALA A 1 91 ? -1.088 7.015 6.863 1.00 98.38 91 ALA A CA 1
ATOM 714 C C . ALA A 1 91 ? 0.155 7.463 6.100 1.00 98.38 91 ALA A C 1
ATOM 716 O O . ALA A 1 91 ? 0.337 7.126 4.927 1.00 98.38 91 ALA A O 1
ATOM 717 N N . GLU A 1 92 ? 1.028 8.216 6.759 1.00 98.12 92 GLU A N 1
ATOM 718 C CA . GLU A 1 92 ? 2.306 8.605 6.174 1.00 98.12 92 GLU A CA 1
ATOM 719 C C . GLU A 1 92 ? 3.182 7.376 5.893 1.00 98.12 92 GLU A C 1
ATOM 721 O O . GLU A 1 92 ? 3.251 6.413 6.660 1.00 98.12 92 GLU A O 1
ATOM 726 N N . GLY A 1 93 ? 3.853 7.404 4.744 1.00 97.19 93 GLY A N 1
ATOM 727 C CA . GLY A 1 93 ? 4.961 6.503 4.478 1.00 97.19 93 GLY A CA 1
ATOM 728 C C . GLY A 1 93 ? 6.237 6.985 5.156 1.00 97.19 93 GLY A C 1
ATOM 729 O O . GLY A 1 93 ? 6.274 8.013 5.825 1.00 97.19 93 GLY A O 1
ATOM 730 N N . ILE A 1 94 ? 7.318 6.261 4.915 1.00 96.56 94 ILE A N 1
ATOM 731 C CA . ILE A 1 94 ? 8.660 6.626 5.338 1.00 96.56 94 ILE A CA 1
ATOM 732 C C . ILE A 1 94 ? 9.613 6.589 4.150 1.00 96.56 94 ILE A C 1
ATOM 734 O O . ILE A 1 94 ? 9.516 5.735 3.263 1.00 96.56 94 ILE A O 1
ATOM 738 N N . ARG A 1 95 ? 10.580 7.499 4.145 1.00 94.19 95 ARG A N 1
ATOM 739 C CA . ARG A 1 95 ? 11.722 7.459 3.233 1.00 94.19 95 ARG A CA 1
ATOM 740 C C . ARG A 1 95 ? 13.010 7.616 3.999 1.00 94.19 95 ARG A C 1
ATOM 742 O O . ARG A 1 95 ? 13.024 8.072 5.134 1.00 94.19 95 ARG A O 1
ATOM 749 N N . GLN A 1 96 ? 14.083 7.221 3.338 1.00 93.00 96 GLN A N 1
ATOM 750 C CA . GLN A 1 96 ? 15.425 7.304 3.866 1.00 93.00 96 GLN A CA 1
ATOM 751 C C . GLN A 1 96 ? 16.236 8.273 3.004 1.00 93.00 96 GLN A C 1
ATOM 753 O O . GLN A 1 96 ? 16.176 8.197 1.775 1.00 93.00 96 GLN A O 1
ATOM 758 N N . ASP A 1 97 ? 16.949 9.204 3.636 1.00 91.56 97 ASP A N 1
ATOM 759 C CA . ASP A 1 97 ? 17.885 10.097 2.946 1.00 91.56 97 ASP A CA 1
ATOM 760 C C . ASP A 1 97 ? 19.243 9.411 2.673 1.00 91.56 97 ASP A C 1
ATOM 762 O O . ASP A 1 97 ? 19.486 8.265 3.066 1.00 91.56 97 ASP A O 1
ATOM 766 N N . GLU A 1 98 ? 20.158 10.116 2.000 1.00 91.94 98 GLU A N 1
ATOM 767 C CA . GLU A 1 98 ? 21.516 9.619 1.712 1.00 91.94 98 GLU A CA 1
ATOM 768 C C . GLU A 1 98 ? 22.323 9.301 2.988 1.00 91.94 98 GLU A C 1
ATOM 770 O O . GLU A 1 98 ? 23.230 8.467 2.974 1.00 91.94 98 GLU A O 1
ATOM 775 N N . SER A 1 99 ? 21.971 9.931 4.111 1.00 91.81 99 SER A N 1
ATOM 776 C CA . SER A 1 99 ? 22.598 9.747 5.425 1.00 91.81 99 SER A CA 1
ATOM 777 C C . SER A 1 99 ? 21.923 8.663 6.270 1.00 91.81 99 SER A C 1
ATOM 779 O O . SER A 1 99 ? 22.277 8.493 7.433 1.00 91.81 99 SER A O 1
ATOM 781 N N . HIS A 1 100 ? 21.006 7.889 5.687 1.00 89.25 100 HIS A N 1
ATOM 782 C CA . HIS A 1 100 ? 20.239 6.839 6.357 1.00 89.25 100 HIS A CA 1
ATOM 783 C C . HIS A 1 100 ? 19.246 7.329 7.423 1.00 89.25 100 HIS A C 1
ATOM 785 O O . HIS A 1 100 ? 18.727 6.519 8.192 1.00 89.25 100 HIS A O 1
ATOM 791 N N . ASN A 1 101 ? 18.918 8.623 7.448 1.00 91.88 101 ASN A N 1
ATOM 792 C CA . ASN A 1 101 ? 17.869 9.131 8.323 1.00 91.88 101 ASN A CA 1
ATOM 793 C C . ASN A 1 101 ? 16.500 8.829 7.723 1.00 91.88 101 ASN A C 1
ATOM 795 O O . ASN A 1 101 ? 16.249 9.103 6.546 1.00 91.88 101 ASN A O 1
ATOM 799 N N . VAL A 1 102 ? 15.611 8.292 8.555 1.00 93.31 102 VAL A N 1
ATOM 800 C CA . VAL A 1 102 ? 14.224 8.015 8.189 1.00 93.31 102 VAL A CA 1
ATOM 801 C C . VAL A 1 102 ? 13.371 9.248 8.471 1.00 93.31 102 VAL A C 1
ATOM 803 O O . VAL A 1 102 ? 13.443 9.812 9.561 1.00 93.31 102 VAL A O 1
ATOM 806 N N . TYR A 1 103 ? 12.557 9.657 7.501 1.00 94.62 103 TYR A N 1
ATOM 807 C CA . TYR A 1 103 ? 11.613 10.764 7.634 1.00 94.62 103 TYR A CA 1
ATOM 808 C C . TYR A 1 103 ? 10.241 10.389 7.054 1.00 94.62 103 TYR A C 1
ATOM 810 O O . TYR A 1 103 ? 10.176 9.599 6.102 1.00 94.62 103 TYR A O 1
ATOM 818 N N . PRO A 1 104 ? 9.144 10.927 7.619 1.00 96.25 104 PRO A N 1
ATOM 819 C CA . PRO A 1 104 ? 7.803 10.660 7.124 1.00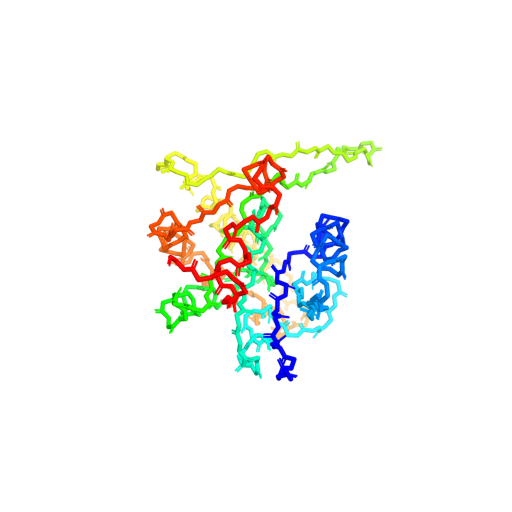 96.25 104 PRO A CA 1
ATOM 820 C C . PRO A 1 104 ? 7.574 11.306 5.757 1.00 96.25 104 PRO A C 1
ATOM 822 O O . PRO A 1 104 ? 8.131 12.362 5.442 1.00 96.25 104 PRO A O 1
ATOM 825 N N . VAL A 1 105 ? 6.735 10.673 4.940 1.00 96.56 105 VAL A N 1
ATOM 826 C CA . VAL A 1 105 ? 6.281 11.219 3.661 1.00 96.56 105 VAL A CA 1
ATOM 827 C C . VAL A 1 105 ? 4.763 11.111 3.521 1.00 96.56 105 VAL A C 1
ATOM 829 O O . VAL A 1 105 ? 4.204 10.043 3.782 1.00 96.56 105 VAL A O 1
ATOM 832 N N . PRO A 1 106 ? 4.085 12.167 3.043 1.00 96.19 106 PRO A N 1
ATOM 833 C CA . PRO A 1 106 ? 2.646 12.122 2.837 1.00 96.19 106 PRO A CA 1
ATOM 834 C C . PRO A 1 106 ? 2.234 11.052 1.825 1.00 96.19 106 PRO A C 1
ATOM 836 O O . PRO A 1 106 ? 2.844 10.907 0.761 1.00 96.19 106 PRO A O 1
ATOM 839 N N . THR A 1 107 ? 1.136 10.365 2.122 1.00 97.56 107 THR A N 1
ATOM 840 C CA . THR A 1 107 ? 0.466 9.453 1.191 1.00 97.56 107 THR A CA 1
ATOM 841 C C . THR A 1 107 ? -0.721 10.178 0.583 1.00 97.56 107 THR A C 1
ATOM 843 O O . THR A 1 107 ? -1.696 10.458 1.271 1.00 97.56 107 THR A O 1
ATOM 846 N N . GLN A 1 108 ? -0.637 10.524 -0.701 1.00 94.38 108 GLN A N 1
ATOM 847 C CA . GLN A 1 108 ? -1.622 11.398 -1.345 1.00 94.38 108 GLN A CA 1
ATOM 848 C C . GLN A 1 108 ? -2.120 10.787 -2.649 1.00 94.38 108 GLN A C 1
ATOM 850 O O . GLN A 1 108 ? -1.345 10.581 -3.578 1.00 94.38 108 GLN A O 1
ATOM 855 N N . PHE A 1 109 ? -3.421 10.518 -2.737 1.00 94.94 109 PHE A N 1
ATOM 856 C CA . PHE A 1 109 ? -4.066 9.992 -3.947 1.00 94.94 109 PHE A CA 1
ATOM 857 C C . PHE A 1 109 ? -5.464 10.589 -4.190 1.00 94.94 109 PHE A C 1
ATOM 859 O O . PHE A 1 109 ? -6.240 10.076 -4.999 1.00 94.94 109 PHE A O 1
ATOM 866 N N . GLU A 1 110 ? -5.791 11.693 -3.517 1.00 91.38 110 GLU A N 1
ATOM 867 C CA . GLU A 1 110 ? -7.096 12.351 -3.623 1.00 91.38 110 GLU A CA 1
ATOM 868 C C . GLU A 1 110 ? -7.236 13.097 -4.954 1.00 91.38 110 GLU A C 1
ATOM 870 O O . GLU A 1 110 ? -8.223 12.947 -5.692 1.00 91.38 110 GLU A O 1
ATOM 875 N N . ARG A 1 111 ? -6.219 13.891 -5.306 1.00 93.44 111 ARG A N 1
ATOM 876 C CA . ARG A 1 111 ? -6.221 14.678 -6.538 1.00 93.44 111 ARG A CA 1
ATOM 877 C C . ARG A 1 111 ? -5.609 13.878 -7.673 1.00 93.44 111 ARG A C 1
ATOM 879 O O . ARG A 1 111 ? -4.737 13.032 -7.494 1.00 93.44 111 ARG A O 1
ATOM 886 N N . ILE A 1 112 ? -6.020 14.210 -8.895 1.00 90.31 112 ILE A N 1
ATOM 887 C CA . ILE A 1 112 ? -5.449 13.602 -10.106 1.00 90.31 112 ILE A CA 1
ATOM 888 C C . ILE A 1 112 ? -3.928 13.827 -10.168 1.00 90.31 112 ILE A C 1
ATOM 890 O O . ILE A 1 112 ? -3.207 12.923 -10.579 1.00 90.31 112 ILE A O 1
ATOM 894 N N . SER A 1 113 ? -3.433 14.989 -9.722 1.00 91.69 113 SER A N 1
ATOM 895 C CA . SER A 1 113 ? -1.994 15.277 -9.615 1.00 91.69 113 SER A CA 1
ATOM 896 C C . SER A 1 113 ? -1.252 14.264 -8.746 1.00 91.69 113 SER A C 1
ATOM 898 O O . SER A 1 113 ? -0.167 13.816 -9.112 1.00 91.69 113 SER A O 1
ATOM 900 N N . ASP A 1 114 ? -1.862 13.867 -7.634 1.00 93.12 114 ASP A N 1
ATOM 901 C CA . ASP A 1 114 ? -1.241 13.007 -6.628 1.00 93.12 114 ASP A CA 1
ATOM 902 C C . ASP A 1 114 ? -1.264 11.543 -7.090 1.00 93.12 114 ASP A C 1
ATOM 904 O O . ASP A 1 114 ? -0.382 10.756 -6.771 1.00 93.12 114 ASP A O 1
ATOM 908 N N . ILE A 1 115 ? -2.228 11.184 -7.938 1.00 94.69 115 ILE A N 1
ATOM 909 C CA . ILE A 1 115 ? -2.261 9.889 -8.624 1.00 94.69 115 ILE A CA 1
ATOM 910 C C . ILE A 1 115 ? -1.161 9.813 -9.698 1.00 94.69 115 ILE A C 1
ATOM 912 O O . ILE A 1 115 ? -0.507 8.777 -9.847 1.00 94.69 115 ILE A O 1
ATOM 916 N N . ILE A 1 116 ? -0.932 10.900 -10.449 1.00 96.00 116 ILE A N 1
ATOM 917 C CA . ILE A 1 116 ? 0.032 10.931 -11.564 1.00 96.00 116 ILE A CA 1
ATOM 918 C C . ILE A 1 116 ? 1.449 10.566 -11.103 1.00 96.00 116 ILE A C 1
ATOM 920 O O . ILE A 1 116 ? 2.134 9.834 -11.813 1.00 96.00 116 ILE A O 1
ATOM 924 N N . GLN A 1 117 ? 1.889 10.988 -9.913 1.00 95.88 117 GLN A N 1
ATOM 925 C CA . GLN A 1 117 ? 3.224 10.621 -9.409 1.00 95.88 117 GLN A CA 1
ATOM 926 C C . GLN A 1 117 ? 3.420 9.104 -9.244 1.00 95.88 117 GLN A C 1
ATOM 928 O O . GLN A 1 117 ? 4.521 8.606 -9.484 1.00 95.88 117 GLN A O 1
ATOM 933 N N . TYR A 1 118 ? 2.379 8.353 -8.872 1.00 97.88 118 TYR A N 1
ATOM 934 C CA . TYR A 1 118 ? 2.455 6.895 -8.751 1.00 97.88 118 TYR A CA 1
ATOM 935 C C . TYR A 1 118 ? 2.379 6.213 -10.116 1.00 97.88 118 TYR A C 1
ATOM 937 O O . TYR A 1 118 ? 3.074 5.225 -10.344 1.00 97.88 118 TYR A O 1
ATOM 945 N N . ILE A 1 119 ? 1.583 6.756 -11.043 1.00 97.75 119 ILE A N 1
ATOM 946 C CA . ILE A 1 119 ? 1.558 6.284 -12.434 1.00 97.75 119 ILE A CA 1
ATOM 947 C C . ILE A 1 119 ? 2.951 6.428 -13.054 1.00 97.75 119 ILE A C 1
ATOM 949 O O . ILE A 1 119 ? 3.488 5.445 -13.562 1.00 97.75 119 ILE A O 1
ATOM 953 N N . ASN A 1 120 ? 3.549 7.618 -12.957 1.00 98.00 120 ASN A N 1
ATOM 954 C CA . ASN A 1 120 ? 4.883 7.892 -13.486 1.00 98.00 120 ASN A CA 1
ATOM 955 C C . ASN A 1 120 ? 5.924 6.979 -12.836 1.00 98.00 120 ASN A C 1
ATOM 957 O O . ASN A 1 120 ? 6.673 6.320 -13.546 1.00 98.00 120 ASN A O 1
ATOM 961 N N . TYR A 1 121 ? 5.892 6.838 -11.504 1.00 97.69 121 TYR A N 1
ATOM 962 C CA . TYR A 1 121 ? 6.776 5.918 -10.788 1.00 97.69 121 TYR A CA 1
ATOM 963 C C . TYR A 1 121 ? 6.739 4.503 -11.379 1.00 97.69 121 TYR A C 1
ATOM 965 O O . TYR A 1 121 ? 7.779 3.946 -11.720 1.00 97.69 121 TYR A O 1
ATOM 973 N N . TRP A 1 122 ? 5.550 3.918 -11.545 1.00 98.19 122 TRP A N 1
ATOM 974 C CA . TRP A 1 122 ? 5.429 2.551 -12.053 1.00 98.19 122 TRP A CA 1
ATOM 975 C C . TRP A 1 122 ? 5.762 2.418 -13.543 1.00 98.19 122 TRP A C 1
ATOM 977 O O . TRP A 1 122 ? 6.256 1.371 -13.965 1.00 98.19 122 TRP A O 1
ATOM 987 N N . GLN A 1 123 ? 5.518 3.456 -14.344 1.00 97.94 123 GLN A N 1
ATOM 988 C CA . GLN A 1 123 ? 5.969 3.507 -15.736 1.00 97.94 123 GLN A CA 1
ATOM 989 C C . GLN A 1 123 ? 7.497 3.538 -15.829 1.00 97.94 123 GLN A C 1
ATOM 991 O O . GLN A 1 123 ? 8.066 2.750 -16.586 1.00 97.94 123 GLN A O 1
ATOM 996 N N . ASP A 1 124 ? 8.156 4.370 -15.024 1.00 98.00 124 ASP A N 1
ATOM 997 C CA . ASP A 1 124 ? 9.615 4.479 -14.986 1.00 98.00 124 ASP A CA 1
ATOM 998 C C . ASP A 1 124 ? 10.250 3.157 -14.541 1.00 98.00 124 ASP A C 1
ATOM 1000 O O . ASP A 1 124 ? 11.121 2.632 -15.233 1.00 98.00 124 ASP A O 1
ATOM 1004 N N . GLN A 1 125 ? 9.734 2.535 -13.470 1.00 97.25 125 GLN A N 1
ATOM 1005 C CA . GLN A 1 125 ? 10.191 1.210 -13.025 1.00 97.25 125 GLN A CA 1
ATOM 1006 C C . GLN A 1 125 ? 10.070 0.151 -14.132 1.00 97.25 125 GLN A C 1
ATOM 1008 O O . GLN A 1 125 ? 10.974 -0.662 -14.329 1.00 97.25 125 GLN A O 1
ATOM 1013 N N . TYR A 1 126 ? 8.970 0.156 -14.891 1.00 96.50 126 TYR A N 1
ATOM 1014 C CA . TYR A 1 126 ? 8.795 -0.770 -16.008 1.00 96.50 126 TYR A CA 1
ATOM 1015 C C . TYR A 1 126 ? 9.800 -0.516 -17.143 1.00 96.50 126 TYR A C 1
ATOM 1017 O O . TYR A 1 126 ? 10.365 -1.465 -17.695 1.00 96.50 126 TYR A O 1
ATOM 1025 N N . LEU A 1 127 ? 10.028 0.749 -17.507 1.00 95.94 127 LEU A N 1
ATOM 1026 C CA . LEU A 1 127 ? 10.983 1.124 -18.551 1.00 95.94 127 LEU A CA 1
ATOM 1027 C C . LEU A 1 127 ? 12.421 0.764 -18.159 1.00 95.94 127 LEU A C 1
ATOM 1029 O O . LEU A 1 127 ? 13.150 0.215 -18.990 1.00 95.94 127 LEU A O 1
ATOM 1033 N N . ASP A 1 128 ? 12.797 0.994 -16.903 1.00 94.88 128 ASP A N 1
ATOM 1034 C CA . ASP A 1 128 ? 14.118 0.657 -16.377 1.00 94.88 128 ASP A CA 1
ATOM 1035 C C . ASP A 1 128 ? 14.383 -0.847 -16.410 1.00 94.88 128 ASP A C 1
ATOM 1037 O O . ASP A 1 128 ? 15.411 -1.272 -16.941 1.00 94.88 128 ASP A O 1
ATOM 1041 N N . LEU A 1 129 ? 13.435 -1.671 -15.954 1.00 92.69 129 LEU A N 1
ATOM 1042 C CA . LEU A 1 129 ? 13.568 -3.129 -16.036 1.00 92.69 129 LEU A CA 1
ATOM 1043 C C . LEU A 1 129 ? 13.678 -3.609 -17.489 1.00 92.69 129 LEU A C 1
ATOM 1045 O O . LEU A 1 129 ? 14.465 -4.499 -17.807 1.00 92.69 129 LEU A O 1
ATOM 1049 N N . ARG A 1 130 ? 12.932 -3.007 -18.421 1.00 91.19 130 ARG A N 1
ATOM 1050 C CA . ARG A 1 130 ? 13.069 -3.354 -19.844 1.00 91.19 130 ARG A CA 1
ATOM 1051 C C . ARG A 1 130 ? 14.441 -3.015 -20.409 1.00 91.19 130 ARG A C 1
ATOM 1053 O O . ARG A 1 130 ? 14.896 -3.737 -21.295 1.00 91.19 130 ARG A O 1
ATOM 1060 N N . ARG A 1 131 ? 15.055 -1.918 -19.962 1.00 90.94 131 ARG A N 1
ATOM 1061 C CA . ARG A 1 131 ? 16.414 -1.541 -20.361 1.00 90.94 131 ARG A CA 1
ATOM 1062 C C . ARG A 1 131 ? 17.428 -2.535 -19.799 1.00 90.94 131 ARG A C 1
ATOM 1064 O O . ARG A 1 131 ? 18.170 -3.106 -20.588 1.00 90.94 131 ARG A O 1
ATOM 1071 N N . GLN A 1 132 ? 17.357 -2.832 -18.500 1.00 89.06 132 GLN A N 1
ATOM 1072 C CA . GLN A 1 132 ? 18.230 -3.814 -17.841 1.00 89.06 132 GLN A CA 1
ATOM 1073 C C . GLN A 1 132 ? 18.191 -5.178 -18.539 1.00 89.06 132 GLN A C 1
ATOM 1075 O O . GLN A 1 132 ? 19.236 -5.766 -18.796 1.00 89.06 132 GLN A O 1
ATOM 1080 N N . LYS A 1 133 ? 17.000 -5.642 -18.948 1.00 86.00 133 LYS A N 1
ATOM 1081 C CA . LYS A 1 133 ? 16.853 -6.902 -19.693 1.00 86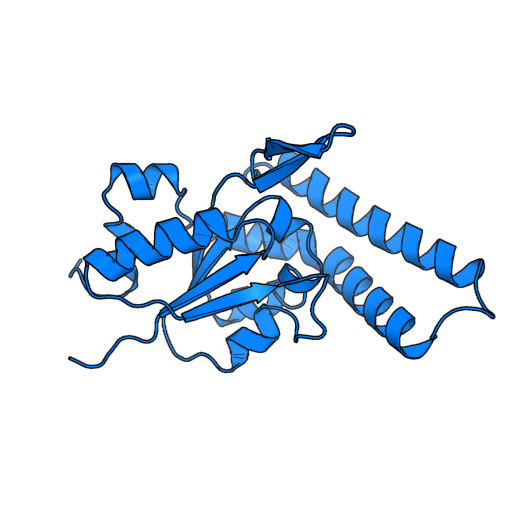.00 133 LYS A CA 1
ATOM 1082 C C . LYS A 1 133 ? 17.695 -6.958 -20.972 1.00 86.00 133 LYS A C 1
ATOM 1084 O O . LYS A 1 133 ? 18.195 -8.017 -21.314 1.00 86.00 133 LYS A O 1
ATOM 1089 N N . ARG A 1 134 ? 17.792 -5.843 -21.703 1.00 83.44 134 ARG A N 1
ATOM 1090 C CA . ARG A 1 134 ? 18.540 -5.770 -22.971 1.00 83.44 134 ARG A CA 1
ATOM 1091 C C . ARG A 1 134 ? 20.048 -5.704 -22.756 1.00 83.44 134 ARG A C 1
ATOM 1093 O O . ARG A 1 134 ? 20.796 -6.020 -23.666 1.00 83.44 134 ARG A O 1
ATOM 1100 N N . GLU A 1 135 ? 20.475 -5.203 -21.602 1.00 83.81 135 GLU A N 1
ATOM 1101 C CA . GLU A 1 135 ? 21.886 -4.947 -21.298 1.00 83.81 135 GLU A CA 1
ATOM 1102 C C . GLU A 1 135 ? 22.576 -6.161 -20.661 1.00 83.81 135 GLU A C 1
ATOM 1104 O O . GLU A 1 135 ? 23.794 -6.270 -20.740 1.00 83.81 135 GLU A O 1
ATOM 1109 N N . LEU A 1 136 ? 21.811 -7.071 -20.053 1.00 75.81 136 LEU A N 1
ATOM 1110 C CA . LEU A 1 136 ? 22.316 -8.145 -19.192 1.00 75.81 136 LEU A CA 1
ATOM 1111 C C . LEU A 1 136 ? 21.877 -9.548 -19.667 1.00 75.81 136 LEU A C 1
ATOM 1113 O O . LEU A 1 136 ? 21.730 -10.447 -18.840 1.00 75.81 136 LEU A O 1
ATOM 1117 N N . GLU A 1 137 ? 21.643 -9.729 -20.978 1.00 67.94 137 GLU A N 1
ATOM 1118 C CA . GLU A 1 137 ? 21.063 -10.950 -21.585 1.00 67.94 137 GLU A CA 1
ATOM 1119 C C . GLU A 1 137 ? 21.744 -12.269 -21.143 1.00 67.94 137 GLU A C 1
ATOM 1121 O O . GLU A 1 137 ? 21.062 -13.285 -21.070 1.00 67.94 137 GLU A O 1
ATOM 1126 N N . ASP A 1 138 ? 23.028 -12.254 -20.759 1.00 66.38 138 ASP A N 1
ATOM 1127 C CA . ASP A 1 138 ? 23.795 -13.456 -20.380 1.00 66.38 138 ASP A CA 1
ATOM 1128 C C . ASP A 1 138 ? 24.008 -13.662 -18.856 1.00 66.38 138 ASP A C 1
ATOM 1130 O O . ASP A 1 138 ? 24.527 -14.703 -18.449 1.00 66.38 138 ASP A O 1
ATOM 1134 N N . GLU A 1 139 ? 23.633 -12.707 -17.988 1.00 66.06 139 GLU A N 1
ATOM 1135 C CA . GLU A 1 139 ? 23.997 -12.715 -16.547 1.00 66.06 139 GLU A CA 1
ATOM 1136 C C . GLU A 1 139 ? 22.808 -12.833 -15.575 1.00 66.06 139 GLU A C 1
ATOM 1138 O O . GLU A 1 139 ? 22.998 -12.930 -14.359 1.00 66.06 139 GLU A O 1
ATOM 1143 N N . ILE A 1 140 ? 21.572 -12.833 -16.078 1.00 69.69 140 ILE A N 1
ATOM 1144 C CA . ILE A 1 140 ? 20.364 -12.817 -15.245 1.00 69.69 140 ILE A CA 1
ATOM 1145 C C . ILE A 1 140 ? 19.697 -14.196 -15.233 1.00 69.69 140 ILE A C 1
ATOM 1147 O O . ILE A 1 140 ? 19.561 -14.843 -16.268 1.00 69.69 140 ILE A O 1
ATOM 1151 N N . ASP A 1 141 ? 19.181 -14.617 -14.071 1.00 79.50 141 ASP A N 1
ATOM 1152 C CA . ASP A 1 141 ? 18.136 -15.647 -14.024 1.00 79.50 141 ASP A CA 1
ATOM 1153 C C . ASP A 1 141 ? 16.889 -15.145 -14.768 1.00 79.50 141 ASP A C 1
ATOM 1155 O O . ASP A 1 141 ? 16.036 -14.434 -14.219 1.00 79.50 141 ASP A O 1
ATOM 1159 N N . GLU A 1 142 ? 16.809 -15.497 -16.052 1.00 80.38 142 GLU A N 1
ATOM 1160 C CA . GLU A 1 142 ? 15.754 -15.048 -16.949 1.00 80.38 142 GLU A CA 1
ATOM 1161 C C . GLU A 1 142 ? 14.358 -15.343 -16.400 1.00 80.38 142 GLU A C 1
ATOM 1163 O O . GLU A 1 142 ? 13.432 -14.575 -16.661 1.00 80.38 142 GLU A O 1
ATOM 1168 N N . THR A 1 143 ? 14.174 -16.433 -15.651 1.00 83.31 143 THR A N 1
ATOM 1169 C CA . THR A 1 143 ? 12.845 -16.841 -15.183 1.00 83.31 143 THR A CA 1
ATOM 1170 C C . THR A 1 143 ? 12.338 -15.861 -14.133 1.00 83.31 143 THR A C 1
ATOM 1172 O O . THR A 1 143 ? 11.331 -15.184 -14.363 1.00 83.31 143 THR A O 1
ATOM 1175 N N . THR A 1 144 ? 13.087 -15.703 -13.039 1.00 83.88 144 THR A N 1
ATOM 1176 C CA . THR A 1 144 ? 12.741 -14.795 -11.934 1.00 83.88 144 THR A CA 1
ATOM 1177 C C . THR A 1 144 ? 12.638 -13.346 -12.416 1.00 83.88 144 THR A C 1
ATOM 1179 O O . THR A 1 144 ? 11.718 -12.610 -12.050 1.00 83.88 144 THR A O 1
ATOM 1182 N N . PHE A 1 145 ? 13.535 -12.926 -13.312 1.00 87.50 145 PHE A N 1
ATOM 1183 C CA . PHE A 1 145 ? 13.494 -11.580 -13.877 1.00 87.50 145 PHE A CA 1
ATOM 1184 C C . PHE A 1 145 ? 12.262 -11.348 -14.758 1.00 87.50 145 PHE A C 1
ATOM 1186 O O . PHE A 1 145 ? 11.610 -10.304 -14.666 1.00 87.50 145 PHE A O 1
ATOM 1193 N N . ASN A 1 146 ? 11.910 -12.311 -15.615 1.00 87.81 146 ASN A N 1
ATOM 1194 C CA . ASN A 1 146 ? 10.727 -12.200 -16.465 1.00 87.81 146 ASN A CA 1
ATOM 1195 C C . ASN A 1 146 ? 9.434 -12.174 -15.642 1.00 87.81 146 ASN A C 1
ATOM 1197 O O . ASN A 1 146 ? 8.503 -11.457 -16.016 1.00 87.81 146 ASN A O 1
ATOM 1201 N N . GLU A 1 147 ? 9.365 -12.916 -14.537 1.00 89.31 147 GLU A N 1
ATOM 1202 C CA . GLU A 1 147 ? 8.249 -12.846 -13.590 1.00 89.31 147 GLU A CA 1
ATOM 1203 C C . GLU A 1 147 ? 8.150 -11.464 -12.947 1.00 89.31 147 GLU A C 1
ATOM 1205 O O . GLU A 1 147 ? 7.090 -10.835 -13.008 1.00 89.31 147 GLU A O 1
ATOM 1210 N N . HIS A 1 148 ? 9.262 -10.927 -12.439 1.00 90.88 148 HIS A N 1
ATOM 1211 C CA . HIS A 1 148 ? 9.291 -9.578 -11.881 1.00 90.88 148 HIS A CA 1
ATOM 1212 C C . HIS A 1 148 ? 8.857 -8.516 -12.907 1.00 90.88 148 HIS A C 1
ATOM 1214 O O . HIS A 1 148 ? 7.996 -7.681 -12.621 1.00 90.88 148 HIS A O 1
ATOM 1220 N N . LEU A 1 149 ? 9.372 -8.589 -14.140 1.00 92.94 149 LEU A N 1
ATOM 1221 C CA . LEU A 1 149 ? 9.001 -7.687 -15.232 1.00 92.94 149 LEU A CA 1
ATOM 1222 C C . LEU A 1 149 ? 7.507 -7.778 -15.582 1.00 92.94 149 LEU A C 1
ATOM 1224 O O . LEU A 1 149 ? 6.884 -6.755 -15.874 1.00 92.94 149 LEU A O 1
ATOM 1228 N N . ARG A 1 150 ? 6.917 -8.982 -15.569 1.00 94.38 150 ARG A N 1
ATOM 1229 C CA . ARG A 1 150 ? 5.472 -9.175 -15.782 1.00 94.38 150 ARG A CA 1
ATOM 1230 C C . ARG A 1 150 ? 4.661 -8.519 -14.670 1.00 94.38 150 ARG A C 1
ATOM 1232 O O . ARG A 1 150 ? 3.712 -7.804 -14.982 1.00 94.38 150 ARG A O 1
ATOM 1239 N N . THR A 1 151 ? 5.062 -8.707 -13.416 1.00 94.81 151 THR A N 1
ATOM 1240 C CA . THR A 1 151 ? 4.408 -8.090 -12.257 1.00 94.81 151 THR A CA 1
ATOM 1241 C C . THR A 1 151 ? 4.452 -6.568 -12.342 1.00 94.81 151 THR A C 1
ATOM 1243 O O . THR A 1 151 ? 3.413 -5.919 -12.256 1.00 94.81 151 THR A O 1
ATOM 1246 N N . VAL A 1 152 ? 5.622 -5.978 -12.608 1.00 96.56 152 VAL A N 1
ATOM 1247 C CA . VAL A 1 152 ? 5.760 -4.516 -12.734 1.00 96.56 152 VAL A CA 1
ATOM 1248 C C . VAL A 1 152 ? 4.981 -3.972 -13.933 1.00 96.56 152 VAL A C 1
ATOM 1250 O O . VAL A 1 152 ? 4.352 -2.920 -13.829 1.00 96.56 152 VAL A O 1
ATOM 1253 N N . ARG A 1 153 ? 4.938 -4.703 -15.056 1.00 97.25 153 ARG A N 1
ATOM 1254 C CA . ARG A 1 153 ? 4.093 -4.346 -16.206 1.00 97.25 153 ARG A CA 1
ATOM 1255 C C . ARG A 1 153 ? 2.611 -4.320 -15.838 1.00 97.25 153 ARG A C 1
ATOM 1257 O O . ARG A 1 153 ? 1.913 -3.394 -16.246 1.00 97.25 153 ARG A O 1
ATOM 1264 N N . ALA A 1 154 ? 2.138 -5.341 -15.123 1.00 97.31 154 ALA A N 1
ATOM 1265 C CA . ALA A 1 154 ? 0.749 -5.430 -14.688 1.00 97.31 154 ALA A CA 1
ATOM 1266 C C . ALA A 1 154 ? 0.404 -4.258 -13.765 1.00 97.31 154 ALA A C 1
ATOM 1268 O O . ALA A 1 154 ? -0.530 -3.517 -14.057 1.00 97.31 154 ALA A O 1
ATOM 1269 N N . ILE A 1 155 ? 1.234 -4.006 -12.746 1.00 97.81 155 ILE A N 1
ATOM 1270 C CA . ILE A 1 155 ? 1.058 -2.868 -11.836 1.00 97.81 155 ILE A CA 1
ATOM 1271 C C . ILE A 1 155 ? 1.017 -1.555 -12.621 1.00 97.81 155 ILE A C 1
ATOM 1273 O O . ILE A 1 155 ? 0.060 -0.806 -12.491 1.00 97.81 155 ILE A O 1
ATOM 1277 N N . SER A 1 156 ? 1.984 -1.296 -13.506 1.00 97.56 156 SER A N 1
ATOM 1278 C CA . SER A 1 156 ? 2.015 -0.074 -14.325 1.00 97.56 156 SER A CA 1
ATOM 1279 C C . SER A 1 156 ? 0.727 0.149 -15.135 1.00 97.56 156 SER A C 1
ATOM 1281 O O . SER A 1 156 ? 0.265 1.285 -15.253 1.00 97.56 156 SER A O 1
ATOM 1283 N N . GLY A 1 157 ? 0.111 -0.924 -15.645 1.00 97.00 157 GLY A N 1
ATOM 1284 C CA . GLY A 1 157 ? -1.171 -0.858 -16.351 1.00 97.00 157 GLY A CA 1
ATOM 1285 C C . GLY A 1 157 ? -2.389 -0.642 -15.443 1.00 97.00 157 GLY A C 1
ATOM 1286 O O . GLY A 1 157 ? -3.400 -0.114 -15.900 1.00 97.00 157 GLY A O 1
ATOM 1287 N N . GLU A 1 158 ? -2.302 -1.020 -14.169 1.00 96.88 158 GLU A N 1
ATOM 1288 C CA . GLU A 1 158 ? -3.435 -1.068 -13.238 1.00 96.88 158 GLU A CA 1
ATOM 1289 C C . GLU A 1 158 ? -3.406 0.016 -12.151 1.00 96.88 158 GLU A C 1
ATOM 1291 O O . GLU A 1 158 ? -4.457 0.332 -11.594 1.00 96.88 158 GLU A O 1
ATOM 1296 N N . THR A 1 159 ? -2.249 0.632 -11.874 1.00 97.25 159 THR A N 1
ATOM 1297 C CA . THR A 1 159 ? -2.043 1.606 -10.784 1.00 97.25 159 THR A CA 1
ATOM 1298 C C . THR A 1 159 ? -3.094 2.709 -10.783 1.00 97.25 159 THR A C 1
ATOM 1300 O O . THR A 1 159 ? -3.641 3.045 -9.735 1.00 97.25 159 THR A O 1
ATOM 1303 N N . SER A 1 160 ? -3.403 3.270 -11.955 1.00 96.56 160 SER A N 1
ATOM 1304 C CA . SER A 1 160 ? -4.373 4.365 -12.055 1.00 96.56 160 SER A CA 1
ATOM 1305 C C . SER A 1 160 ? -5.781 3.954 -11.616 1.00 96.56 160 SER A C 1
ATOM 1307 O O . SER A 1 160 ? -6.482 4.756 -11.007 1.00 96.56 160 SER A O 1
ATOM 1309 N N . GLU A 1 161 ? -6.182 2.712 -11.890 1.00 96.69 161 GLU A N 1
ATOM 1310 C CA . GLU A 1 161 ? -7.492 2.191 -11.513 1.00 96.69 161 GLU A CA 1
ATOM 1311 C C . GLU A 1 161 ? -7.505 1.767 -10.046 1.00 96.69 161 GLU A C 1
ATOM 1313 O O . GLU A 1 161 ? -8.438 2.106 -9.328 1.00 96.69 161 GLU A O 1
ATOM 1318 N N . PHE A 1 162 ? -6.440 1.126 -9.556 1.00 97.50 162 PHE A N 1
ATOM 1319 C CA . PHE A 1 162 ? -6.308 0.801 -8.134 1.00 97.50 162 PHE A CA 1
ATOM 1320 C C . PHE A 1 162 ? -6.415 2.046 -7.240 1.00 97.50 162 PHE A C 1
ATOM 1322 O O . PHE A 1 162 ? -7.182 2.056 -6.282 1.00 97.50 162 PHE A O 1
ATOM 1329 N N . LEU A 1 163 ? -5.731 3.138 -7.596 1.00 96.88 163 LEU A N 1
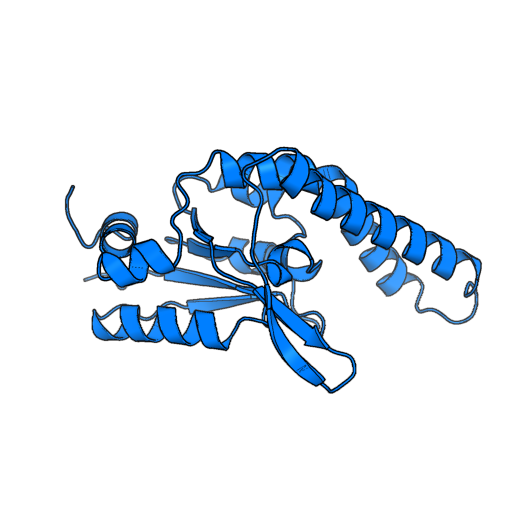ATOM 1330 C CA . LEU A 1 163 ? -5.816 4.398 -6.850 1.00 96.88 163 LEU A CA 1
ATOM 1331 C C . LEU A 1 163 ? -7.208 5.041 -6.932 1.00 96.88 163 LEU A C 1
ATOM 1333 O O . LEU A 1 163 ? -7.663 5.644 -5.964 1.00 96.88 163 LEU A O 1
ATOM 1337 N N . ARG A 1 164 ? -7.921 4.888 -8.057 1.00 95.06 164 ARG A N 1
ATOM 1338 C CA . ARG A 1 164 ? -9.325 5.324 -8.164 1.00 95.06 164 ARG A CA 1
ATOM 1339 C C . ARG A 1 164 ? -10.240 4.509 -7.260 1.00 95.06 164 ARG A C 1
ATOM 1341 O O . ARG A 1 164 ? -11.140 5.094 -6.667 1.00 95.06 164 ARG A O 1
ATOM 1348 N N . LEU A 1 165 ? -10.018 3.199 -7.154 1.00 95.19 165 LEU A N 1
ATOM 1349 C CA . LEU A 1 165 ? -10.756 2.333 -6.234 1.00 95.19 165 LEU A CA 1
ATOM 1350 C C . LEU A 1 165 ? -10.530 2.763 -4.787 1.00 95.19 165 LEU A C 1
ATOM 1352 O O . LEU A 1 165 ? -11.510 2.955 -4.080 1.00 95.19 165 LEU A O 1
ATOM 1356 N N . LEU A 1 166 ? -9.273 2.980 -4.387 1.00 94.94 166 LEU A N 1
ATOM 1357 C CA . LEU A 1 166 ? -8.930 3.459 -3.045 1.00 94.94 166 LEU A CA 1
ATOM 1358 C C . LEU A 1 166 ? -9.569 4.812 -2.737 1.00 94.94 166 LEU A C 1
ATOM 1360 O O . LEU A 1 166 ? -10.202 4.968 -1.704 1.00 94.94 166 LEU A O 1
ATOM 1364 N N . ARG A 1 167 ? -9.465 5.778 -3.655 1.00 93.31 167 ARG A N 1
ATOM 1365 C CA . ARG A 1 167 ? -10.061 7.108 -3.474 1.00 93.31 167 ARG A CA 1
ATOM 1366 C C . ARG A 1 167 ? -11.584 7.071 -3.345 1.00 93.31 167 ARG A C 1
ATOM 1368 O O . ARG A 1 167 ? -12.164 7.918 -2.681 1.00 93.31 167 ARG A O 1
ATOM 1375 N N . ASN A 1 168 ? -12.229 6.148 -4.049 1.00 92.56 168 ASN A N 1
ATOM 1376 C CA . ASN A 1 168 ? -13.681 6.001 -4.020 1.00 92.56 168 ASN A CA 1
ATOM 1377 C C . ASN A 1 168 ? -14.152 5.042 -2.911 1.00 92.56 168 ASN A C 1
ATOM 1379 O O . ASN A 1 168 ? -15.357 4.826 -2.793 1.00 92.56 168 ASN A O 1
ATOM 1383 N N . ALA A 1 169 ? -13.233 4.425 -2.166 1.00 91.00 169 ALA A N 1
ATOM 1384 C CA . ALA A 1 169 ? -13.556 3.648 -0.981 1.00 91.00 169 ALA A CA 1
ATOM 1385 C C . ALA A 1 169 ? -13.764 4.591 0.210 1.00 91.00 169 ALA A C 1
ATOM 1387 O O . ALA A 1 169 ? -13.209 5.690 0.244 1.00 91.00 169 ALA A O 1
ATOM 1388 N N . GLU A 1 170 ? -14.541 4.149 1.196 1.00 88.56 170 GLU A N 1
ATOM 1389 C CA . GLU A 1 170 ? -14.642 4.819 2.494 1.00 88.56 170 GLU A CA 1
ATOM 1390 C C . GLU A 1 170 ? -13.352 4.556 3.285 1.00 88.56 170 GLU A C 1
ATOM 1392 O O . GLU A 1 170 ? -13.290 3.669 4.134 1.00 88.56 170 GLU A O 1
ATOM 1397 N N . TYR A 1 171 ? -12.279 5.266 2.927 1.00 95.00 171 TYR A N 1
ATOM 1398 C CA . TYR A 1 171 ? -11.027 5.225 3.673 1.00 95.00 171 TYR A CA 1
ATOM 1399 C C . TYR A 1 171 ? -11.081 6.169 4.872 1.00 95.00 171 TYR A C 1
ATOM 1401 O O . TYR A 1 171 ? -11.794 7.171 4.865 1.00 95.00 171 TYR A O 1
ATOM 1409 N N . VAL A 1 172 ? -10.278 5.853 5.880 1.00 96.56 172 VAL A N 1
ATOM 1410 C CA . VAL A 1 172 ? -10.035 6.700 7.052 1.00 96.56 172 VAL A CA 1
ATOM 1411 C C . VAL A 1 172 ? -8.549 6.986 7.149 1.00 96.56 172 VAL A C 1
ATOM 1413 O O . VAL A 1 172 ? -7.726 6.152 6.772 1.00 96.56 172 VAL A O 1
ATOM 1416 N N . THR A 1 173 ? -8.177 8.162 7.626 1.00 97.38 173 THR A N 1
ATOM 1417 C CA . THR A 1 173 ? -6.782 8.451 7.953 1.00 97.38 173 THR A CA 1
ATOM 1418 C C . THR A 1 173 ? -6.444 7.909 9.338 1.00 97.38 173 THR A C 1
ATOM 1420 O O . THR A 1 173 ? -7.313 7.770 10.198 1.00 97.38 173 THR A O 1
ATOM 1423 N N . LEU A 1 174 ? -5.175 7.583 9.574 1.00 97.06 174 LEU A N 1
ATOM 1424 C CA . LEU A 1 174 ? -4.733 7.156 10.899 1.00 97.06 174 LEU A CA 1
ATOM 1425 C C . LEU A 1 174 ? -4.923 8.262 11.947 1.00 97.06 174 LEU A C 1
ATOM 1427 O O . LEU A 1 174 ? -5.309 7.960 13.067 1.00 97.06 174 LEU A O 1
ATOM 1431 N N . GLU A 1 175 ? -4.722 9.525 11.571 1.00 96.19 175 GLU A N 1
ATOM 1432 C CA . GLU A 1 175 ? -4.970 10.677 12.448 1.00 96.19 175 GLU A CA 1
ATOM 1433 C C . GLU A 1 175 ? -6.432 10.697 12.931 1.00 96.19 175 GLU A C 1
ATOM 1435 O O . GLU A 1 175 ? -6.687 10.753 14.132 1.00 96.19 175 GLU A O 1
ATOM 1440 N N . GLU A 1 176 ? -7.400 10.513 12.025 1.00 96.50 176 GLU A N 1
ATOM 1441 C CA . GLU A 1 176 ? -8.821 10.408 12.391 1.00 96.50 176 GLU A CA 1
ATOM 1442 C C . GLU A 1 176 ? -9.108 9.202 13.302 1.00 96.50 176 GLU A C 1
ATOM 1444 O O . GLU A 1 176 ? -9.970 9.277 14.182 1.00 96.50 176 GLU A O 1
ATOM 1449 N N . LEU A 1 177 ? -8.408 8.077 13.112 1.00 96.00 177 LEU A N 1
ATOM 1450 C CA . LEU A 1 177 ? -8.544 6.912 13.992 1.00 96.00 177 LEU A CA 1
ATOM 1451 C C . LEU A 1 177 ? -8.021 7.199 15.396 1.00 96.00 177 LEU A C 1
ATOM 1453 O O . LEU A 1 177 ? -8.680 6.847 16.372 1.00 96.00 177 LEU A O 1
ATOM 1457 N N . GLU A 1 178 ? -6.866 7.843 15.509 1.00 95.12 178 GLU A N 1
ATOM 1458 C CA . GLU A 1 178 ? -6.272 8.201 16.795 1.00 95.12 178 GLU A CA 1
ATOM 1459 C C . GLU A 1 178 ? -7.156 9.199 17.556 1.00 95.12 178 GLU A C 1
ATOM 1461 O O . GLU A 1 178 ? -7.422 9.004 18.744 1.00 95.12 178 GLU A O 1
ATOM 1466 N N . GLU A 1 179 ? -7.692 10.211 16.867 1.00 96.62 179 GLU A N 1
ATOM 1467 C CA . GLU A 1 179 ? -8.606 11.200 17.453 1.00 96.62 179 GLU A CA 1
ATOM 1468 C C . GLU A 1 179 ? -9.948 10.596 17.895 1.00 96.62 179 GLU A C 1
ATOM 1470 O O . GLU A 1 179 ? -10.511 11.001 18.914 1.00 96.62 179 GLU A O 1
ATOM 1475 N N . SER A 1 180 ? -10.465 9.618 17.145 1.00 95.25 180 SER A N 1
ATOM 1476 C CA . SER A 1 180 ? -11.743 8.950 17.432 1.00 95.25 180 SER A CA 1
ATOM 1477 C C . SER A 1 180 ? -11.607 7.683 18.280 1.00 95.25 180 SER A C 1
ATOM 1479 O O . SER A 1 180 ? -12.588 6.961 18.458 1.00 95.25 180 SER A O 1
ATOM 1481 N N . HIS A 1 181 ? -10.413 7.388 18.803 1.00 93.75 181 HIS A N 1
ATOM 1482 C CA . HIS A 1 181 ? -10.132 6.150 19.536 1.00 93.75 181 HIS A CA 1
ATOM 1483 C C . HIS A 1 181 ? -10.573 4.888 18.771 1.00 93.75 181 HIS A C 1
ATOM 1485 O O . HIS A 1 181 ? -11.156 3.970 19.346 1.00 93.75 181 HIS A O 1
ATOM 1491 N N . TYR A 1 182 ? -10.299 4.851 17.464 1.00 94.94 182 TYR A N 1
ATOM 1492 C CA . TYR A 1 182 ? -10.557 3.724 16.564 1.00 94.94 182 TYR A CA 1
ATOM 1493 C C . TYR A 1 182 ? -12.044 3.339 16.420 1.00 94.94 182 TYR A C 1
ATOM 1495 O O . TYR A 1 182 ? -12.356 2.228 15.988 1.00 94.94 182 TYR A O 1
ATOM 1503 N N . GLU A 1 183 ? -12.981 4.250 16.713 1.00 93.75 183 GLU A N 1
ATOM 1504 C CA . GLU A 1 183 ? -14.427 3.974 16.670 1.00 93.75 183 GLU A CA 1
ATOM 1505 C C . GLU A 1 183 ? -14.885 3.389 15.321 1.00 93.75 183 GLU A C 1
ATOM 1507 O O . GLU A 1 183 ? -15.643 2.416 15.275 1.00 93.75 183 GLU A O 1
ATOM 1512 N N . SER A 1 184 ? -14.409 3.951 14.206 1.00 94.12 184 SER A N 1
ATOM 1513 C CA . SER A 1 184 ? -14.754 3.465 12.865 1.00 94.12 184 SER A CA 1
ATOM 1514 C C . SER A 1 184 ? -14.232 2.050 12.607 1.00 94.12 184 SER A C 1
ATOM 1516 O O . SER A 1 184 ? -14.935 1.261 11.975 1.00 94.12 184 SER A O 1
ATOM 1518 N N . VAL A 1 185 ? -13.070 1.686 13.164 1.00 94.44 185 VAL A N 1
ATOM 1519 C CA . VAL A 1 185 ? -12.544 0.317 13.091 1.00 94.44 185 VAL A CA 1
ATOM 1520 C C . VAL A 1 185 ? -13.424 -0.645 13.870 1.00 94.44 185 VAL A C 1
ATOM 1522 O O . VAL A 1 185 ? -13.814 -1.676 13.326 1.00 94.44 185 VAL A O 1
ATOM 1525 N N . PHE A 1 186 ? -13.801 -0.298 15.102 1.00 93.31 186 PHE A N 1
ATOM 1526 C CA . PHE A 1 186 ? -14.682 -1.139 15.916 1.00 93.31 186 PHE A CA 1
ATOM 1527 C C . PHE A 1 186 ? -16.067 -1.308 15.283 1.00 93.31 186 PHE A C 1
ATOM 1529 O O . PHE A 1 186 ? -16.639 -2.399 15.304 1.00 93.31 186 PHE A O 1
ATOM 1536 N N . ARG A 1 187 ? -16.598 -0.262 14.643 1.00 92.44 187 ARG A N 1
ATOM 1537 C CA . ARG A 1 187 ? -17.839 -0.359 13.865 1.00 92.44 187 ARG A CA 1
ATOM 1538 C C . ARG A 1 187 ? -17.681 -1.281 12.656 1.00 92.44 187 ARG A C 1
ATOM 1540 O O . ARG A 1 187 ? -18.548 -2.118 12.421 1.00 92.44 187 ARG A O 1
ATOM 1547 N N . PHE A 1 188 ? -16.581 -1.152 11.918 1.00 93.06 188 PHE A N 1
ATOM 1548 C CA . PHE A 1 188 ? -16.300 -1.955 10.727 1.00 93.06 188 PHE A CA 1
ATOM 1549 C C . PHE A 1 188 ? -16.150 -3.450 11.038 1.00 93.06 188 PHE A C 1
ATOM 1551 O O . PHE A 1 188 ? -16.699 -4.294 10.328 1.00 93.06 188 PHE A O 1
ATOM 1558 N N . ILE A 1 189 ? -15.464 -3.798 12.129 1.00 90.62 189 ILE A N 1
ATOM 1559 C CA . ILE A 1 189 ? -15.340 -5.200 12.550 1.00 90.62 189 ILE A CA 1
ATOM 1560 C C . ILE A 1 189 ? -16.631 -5.730 13.199 1.00 90.62 189 ILE A C 1
ATOM 1562 O O . ILE A 1 189 ? -16.830 -6.935 13.267 1.00 90.62 189 ILE A O 1
ATOM 1566 N N . GLY A 1 190 ? -17.587 -4.865 13.550 1.00 83.75 190 GLY A N 1
ATOM 1567 C CA . GLY A 1 190 ? -18.907 -5.256 14.060 1.00 83.75 190 GLY A CA 1
ATOM 1568 C C . GLY A 1 190 ? -19.016 -5.289 15.587 1.00 83.75 190 GLY A C 1
ATOM 1569 O O . GLY A 1 190 ? -19.973 -5.857 16.117 1.00 83.75 190 GLY A O 1
ATOM 1570 N N . ASP A 1 191 ? -18.073 -4.654 16.281 1.00 76.56 191 ASP A N 1
ATOM 1571 C CA . ASP A 1 191 ? -18.023 -4.538 17.742 1.00 76.56 191 ASP A CA 1
ATOM 1572 C C . ASP A 1 191 ? -18.877 -3.385 18.284 1.00 76.56 191 ASP A C 1
ATOM 1574 O O . ASP A 1 191 ? -19.329 -3.409 19.432 1.00 76.56 191 ASP A O 1
ATOM 1578 N N . MET A 1 192 ? -19.196 -2.406 17.435 1.00 62.62 192 MET A N 1
ATOM 1579 C CA . MET A 1 192 ? -20.163 -1.352 17.731 1.00 62.62 192 MET A CA 1
ATOM 1580 C C . MET A 1 192 ? -21.366 -1.459 16.794 1.00 62.62 192 MET A C 1
ATOM 1582 O O . MET A 1 192 ? -21.222 -1.460 15.572 1.00 62.62 192 MET A O 1
ATOM 1586 N N . LYS A 1 193 ? -22.578 -1.534 17.362 1.00 46.81 193 LYS A N 1
ATOM 1587 C CA . LYS A 1 193 ? -23.811 -1.403 16.572 1.00 46.81 193 LYS A CA 1
ATOM 1588 C C . LYS A 1 193 ? -23.938 0.041 16.080 1.00 46.81 193 LYS A C 1
ATOM 1590 O O . LYS A 1 193 ? -23.739 0.960 16.872 1.00 46.81 193 LYS A O 1
ATOM 1595 N N . ALA A 1 194 ? -24.259 0.190 14.793 1.00 48.38 194 ALA A N 1
ATOM 1596 C CA . ALA A 1 194 ? -24.612 1.463 14.164 1.00 48.38 194 ALA A CA 1
ATOM 1597 C C . ALA A 1 194 ? -25.829 2.125 14.829 1.00 48.38 194 ALA A C 1
ATOM 1599 O O . ALA A 1 194 ? -26.718 1.379 15.313 1.00 48.38 194 ALA A O 1
#

Sequence (194 aa):
MEQQHIALAYCIDNIQLAEQIAQELSSAGHAPQHYYGSKKSPDKPLFEQLRSHSGQILLLITDNFLRSSQCMAGGREFMQDNRDIVMPIVAEGIRQDESHNVYPVPTQFERISDIIQYINYWQDQYLDLRRQKRELEDEIDETTFNEHLRTVRAISGETSEFLRLLRNAEYVTLEELEESHYESVFRFIGDMKA

Foldseek 3Di:
DPQFAEAEEEAPQCVVVSVVVQVLCVVVVHRYDYFYFDPPDPDAQRLVVCVPDDGAYEYEDEPNLLLGLSNLQCLLVSLVVQQLRYAYEYEWGWDADPVRDIDTHHQDLQDPVSLVVSLVSLVVVLVVLVVVCVVQVPPDPCVVSVVVSVSSVVSNVCSSSSSVSVNPGPYHYVVRCVVVSNPVVCVSRPVDDD

pLDDT: mean 91.39, std 10.33, range [41.94, 98.62]

Radius of gyration: 17.56 Å; chains: 1; bounding box: 49×33×47 Å

Secondary structure (DSSP, 8-state):
------EEEEEGGGHHHHHHHHHHHHHTT--PEEEEE-TTS-PPPHHHHHTT--S-EEEEE-HHHHT-HHHHTTHHHHHHH-GGGEEEEE--EEEE-TT--EEEE----SSHHHHHHHHHHHHHHHHHHHHHHHH-TTTS-HHHHHHHHHHHHHHHHHHHHHHHHHHTS--EEHHHHHHTTTHHHHHHHTSS--